Protein AF-X0ZW13-F1 (afdb_monomer)

Radius of gyration: 22.9 Å; Cα contacts (8 Å, |Δi|>4): 237; chains: 1; bounding box: 51×30×64 Å

Secondary structure (DSSP, 8-state):
-HHHHHHHHHHTTT----HHHHHHHHHHTTSEEEEPPTT-SS-EEEE--EEEEEEE--HHHHHSTTTTT--GGGHHHHHHHHHHHHHH----HHHHHHHIIIIIS-HHHHHHHHHHTT--EEHHHHGGGGGGT---HHHHHHHHHHTT-EEEEE-TT--EEEEES-EEEEEEE--THHHHHHHHHHHTT-S-HHHHHHHHHHHHHHHHHHHHHHHHH-

Sequence (218 aa):
KAELKIWLKDEYREGFFDVDAILMELIKKDIIKEASVKGMPSELIFLINDLFMIRRPPITLLKNPSERGLPERFVEEYKVAVRKFFQKYRPSDDDNLKILNDVVADPQVYEILKLLRISIVTKNVLEKLRKKGVDDIDDDLKKLWDSQMIHVFQDTKGNEYYALLTDFHSSLMYPKYIINIIIHQYAVKSKSNAVLIEYLNVLDDAYRPTKIVAEEED

pLDDT: mean 90.07, std 10.75, range [39.03, 98.0]

Organism: NCBI:txid412755

Solvent-accessible surface area (backbone atoms only — not comparable to full-atom values): 12554 Å² total; per-residue (Å²): 101,70,66,59,53,51,52,52,43,70,74,44,73,88,62,90,75,62,58,67,60,51,50,51,51,36,40,77,66,54,28,35,46,79,47,78,40,88,94,51,99,56,66,43,80,41,81,48,28,36,84,44,72,46,78,40,74,46,59,79,48,69,74,48,38,51,88,29,58,39,62,70,88,47,49,64,57,49,55,49,52,36,51,59,49,60,77,69,62,72,89,49,69,70,60,51,52,49,46,40,60,65,31,65,68,31,67,52,34,34,55,53,50,56,49,38,72,72,33,32,43,37,63,79,60,56,61,55,40,43,82,76,70,34,86,56,63,69,63,36,50,46,46,36,44,80,67,55,29,42,43,77,47,71,47,100,86,68,53,47,37,44,34,57,38,37,36,85,46,75,48,79,37,77,54,67,67,52,57,57,50,48,54,51,35,57,76,72,59,77,54,59,67,62,57,53,52,49,51,51,50,54,43,47,66,71,45,50,65,60,51,55,55,55,67,72,76,111

Foldseek 3Di:
DVVVVVVVCVVVVPDDDPVVVVVVVCVVVVQWDWDDFPPDPDIDIAGQWDKDKDKDALVQCLVPVVVQPDDPVCNVVLVVLLVVCVVPDDDDPVLRVLCCVLAVVDPLLVVVVVSQSRGWDWPVVLVCCVVVVNDDSPVSVVSCVVSQQWDWDADPVGIIIIHGSIDMDMDIHGPPVVVVVLVVCVVVVVDDPRVSVVNVVSNCVSCVVVVVVVVVVD

Nearest PDB structures (foldseek):
  3jth-assembly1_A  TM=6.028E-01  e=8.128E-02  Vibrio vulnificus CMCP6
  6o8o-assembly2_D  TM=6.706E-01  e=1.153E-01  Rhodobacter capsulatus
  8qkf-assembly1_B  TM=5.689E-01  e=7.233E-02  Mycolicibacterium smegmatis
  6o8o-assembly1_B  TM=6.267E-01  e=1.296E-01  Rhodobacter capsulatus
  8umh-assembly1_W  TM=5.015E-01  e=1.456E-01  Sac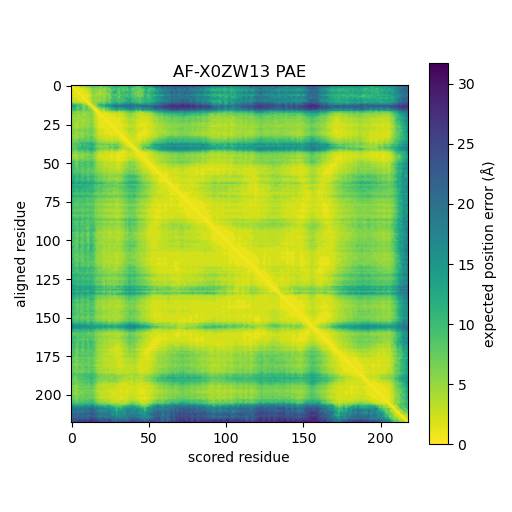charomyces cerevisiae

Structure (mmCIF, N/CA/C/O backbone):
data_AF-X0ZW13-F1
#
_entry.id   AF-X0ZW13-F1
#
loop_
_atom_site.group_PDB
_atom_site.id
_atom_site.type_symbol
_atom_site.label_atom_id
_atom_site.label_alt_id
_atom_site.label_comp_id
_atom_site.label_asym_id
_atom_site.label_entity_id
_atom_site.label_seq_id
_atom_site.pdbx_PDB_ins_code
_atom_site.Cartn_x
_atom_site.Cartn_y
_atom_site.Cartn_z
_atom_site.occupancy
_atom_site.B_iso_or_equiv
_atom_site.auth_seq_id
_atom_site.auth_comp_id
_atom_site.auth_asym_id
_atom_site.auth_atom_id
_atom_site.pdbx_PDB_model_num
ATOM 1 N N . LYS A 1 1 ? 21.475 -2.893 -16.420 1.00 68.31 1 LYS A N 1
ATOM 2 C CA . LYS A 1 1 ? 21.951 -3.389 -15.100 1.00 68.31 1 LYS A CA 1
ATOM 3 C C . LYS A 1 1 ? 23.090 -2.532 -14.519 1.00 68.31 1 LYS A C 1
ATOM 5 O O . LYS A 1 1 ? 22.893 -1.959 -13.458 1.00 68.31 1 LYS A O 1
ATOM 10 N N . ALA A 1 2 ? 24.236 -2.365 -15.200 1.00 69.44 2 ALA A N 1
ATOM 11 C CA . ALA A 1 2 ? 25.370 -1.579 -14.673 1.00 69.44 2 ALA A CA 1
ATOM 12 C C . ALA A 1 2 ? 25.041 -0.099 -14.370 1.00 69.44 2 ALA A C 1
ATOM 14 O O . ALA A 1 2 ? 25.359 0.376 -13.287 1.00 69.44 2 ALA A O 1
ATOM 15 N N . GLU A 1 3 ? 24.348 0.600 -15.275 1.00 75.75 3 GLU A N 1
ATOM 16 C CA . GLU A 1 3 ? 23.930 1.999 -15.063 1.00 75.75 3 GLU A CA 1
ATOM 17 C C . GLU A 1 3 ? 22.977 2.155 -13.868 1.00 75.75 3 GLU A C 1
ATOM 19 O O . GLU A 1 3 ? 23.183 3.028 -13.034 1.00 75.75 3 GLU A O 1
ATOM 24 N N . LEU A 1 4 ? 21.992 1.258 -13.727 1.00 73.12 4 LEU A N 1
ATOM 25 C CA . LEU A 1 4 ? 21.066 1.246 -12.587 1.00 73.12 4 LEU A CA 1
ATOM 26 C C . LEU A 1 4 ? 21.809 1.055 -11.257 1.00 73.12 4 LEU A C 1
ATOM 28 O O . LEU A 1 4 ? 21.494 1.707 -10.270 1.00 73.12 4 LEU A O 1
ATOM 32 N N . LYS A 1 5 ? 22.826 0.185 -11.238 1.00 71.06 5 LYS A N 1
ATOM 33 C CA . LYS A 1 5 ? 23.662 -0.050 -10.056 1.00 71.06 5 LYS A CA 1
ATOM 34 C C . LYS A 1 5 ? 24.489 1.177 -9.671 1.00 71.06 5 LYS A C 1
ATOM 36 O O . LYS A 1 5 ? 24.695 1.401 -8.485 1.00 71.06 5 LYS A O 1
ATOM 41 N N . ILE A 1 6 ? 24.978 1.935 -10.652 1.00 75.38 6 ILE A N 1
ATOM 42 C CA . ILE A 1 6 ? 25.696 3.195 -10.412 1.00 75.38 6 ILE A CA 1
ATOM 43 C C . ILE A 1 6 ? 24.722 4.231 -9.851 1.00 75.38 6 ILE A C 1
ATOM 45 O O . ILE A 1 6 ? 24.961 4.759 -8.773 1.00 75.38 6 ILE A O 1
ATOM 49 N N . TRP A 1 7 ? 23.576 4.415 -10.508 1.00 78.62 7 TRP A N 1
ATOM 50 C CA . TRP A 1 7 ? 22.554 5.366 -10.078 1.00 78.62 7 TRP A CA 1
ATOM 51 C C . TRP A 1 7 ? 22.044 5.090 -8.651 1.00 78.62 7 TRP A C 1
ATOM 53 O O . TRP A 1 7 ? 22.013 5.995 -7.825 1.00 78.62 7 TRP A O 1
ATOM 63 N N . LEU A 1 8 ? 21.738 3.828 -8.315 1.00 71.25 8 LEU A N 1
ATOM 64 C CA . LEU A 1 8 ? 21.302 3.443 -6.963 1.00 71.25 8 LEU A CA 1
ATOM 65 C C . LEU A 1 8 ? 22.381 3.683 -5.897 1.00 71.25 8 LEU A C 1
ATOM 67 O O . LEU A 1 8 ? 22.057 4.048 -4.771 1.00 71.25 8 LEU A O 1
ATOM 71 N N . LYS A 1 9 ? 23.660 3.482 -6.237 1.00 71.31 9 LYS A N 1
ATOM 72 C CA . LYS A 1 9 ? 24.774 3.783 -5.326 1.00 71.31 9 LYS A CA 1
ATOM 73 C C . LYS A 1 9 ? 24.945 5.281 -5.095 1.00 71.31 9 LYS A C 1
ATOM 75 O O . LYS A 1 9 ? 25.265 5.673 -3.978 1.00 71.31 9 LYS A O 1
ATOM 80 N N . ASP A 1 10 ? 24.748 6.093 -6.129 1.00 77.06 10 ASP A N 1
ATOM 81 C CA . ASP A 1 10 ? 24.869 7.549 -6.032 1.00 77.06 10 ASP A CA 1
ATOM 82 C C . ASP A 1 10 ? 23.743 8.156 -5.180 1.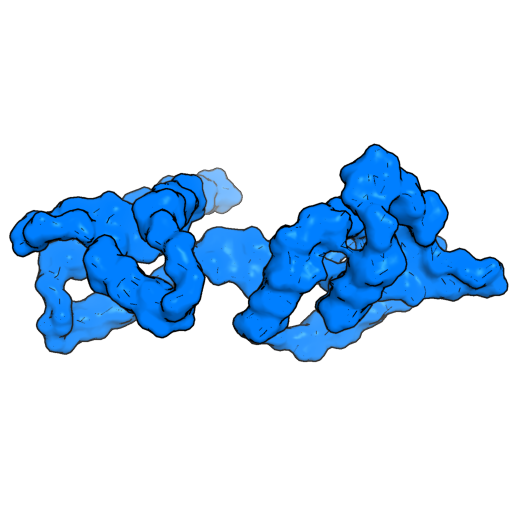00 77.06 10 ASP A C 1
ATOM 84 O O . ASP A 1 10 ? 23.993 9.086 -4.403 1.00 77.06 10 ASP A O 1
ATOM 88 N N . GLU A 1 11 ? 22.534 7.598 -5.294 1.00 75.88 11 GLU A N 1
ATOM 89 C CA . GLU A 1 11 ? 21.350 8.022 -4.542 1.00 75.88 11 GLU A CA 1
ATOM 90 C C . GLU A 1 11 ? 21.426 7.591 -3.069 1.00 75.88 11 GLU A C 1
ATOM 92 O O . GLU A 1 11 ? 21.245 8.398 -2.159 1.00 75.88 11 GLU A O 1
ATOM 97 N N . TYR A 1 12 ? 21.782 6.331 -2.808 1.00 68.94 12 TYR A N 1
ATOM 98 C CA . TYR A 1 12 ? 21.756 5.741 -1.467 1.00 68.94 12 TYR A CA 1
ATOM 99 C C . TYR A 1 12 ? 23.154 5.482 -0.896 1.00 68.94 12 TYR A C 1
ATOM 101 O O . TYR A 1 12 ? 23.404 4.419 -0.333 1.00 68.94 12 TYR A O 1
ATOM 109 N N . ARG A 1 13 ? 24.046 6.469 -1.043 1.00 63.59 13 ARG A N 1
ATOM 110 C CA . ARG A 1 13 ? 25.505 6.524 -0.767 1.00 63.59 13 ARG A CA 1
ATOM 111 C C . ARG A 1 13 ? 26.118 5.617 0.320 1.00 63.59 13 ARG A C 1
ATOM 113 O O . ARG A 1 13 ? 27.316 5.355 0.250 1.00 63.59 13 ARG A O 1
ATOM 120 N N . GLU A 1 14 ? 25.356 5.141 1.302 1.00 58.53 14 GLU A N 1
ATOM 121 C CA . GLU A 1 14 ? 25.820 4.327 2.437 1.00 58.53 14 GLU A CA 1
ATOM 122 C C . GLU A 1 14 ? 25.261 2.885 2.485 1.00 58.53 14 GLU A C 1
ATOM 124 O O . GLU A 1 14 ? 25.639 2.108 3.360 1.00 58.53 14 GLU A O 1
ATOM 129 N N . GLY A 1 15 ? 24.393 2.482 1.549 1.00 60.88 15 GLY A N 1
ATOM 130 C CA . GLY A 1 15 ? 23.786 1.146 1.529 1.00 60.88 15 GLY A CA 1
ATOM 131 C C . GLY A 1 15 ? 24.485 0.150 0.596 1.00 60.88 15 GLY A C 1
ATOM 132 O O . GLY A 1 15 ? 24.829 0.460 -0.547 1.00 60.88 15 GLY A O 1
ATOM 133 N N . PHE A 1 16 ? 24.657 -1.094 1.053 1.00 64.44 16 PHE A N 1
ATOM 134 C CA . PHE A 1 16 ? 24.921 -2.215 0.151 1.00 64.44 16 PHE A CA 1
ATOM 135 C C . PHE A 1 16 ? 23.596 -2.670 -0.470 1.00 64.44 16 PHE A C 1
ATOM 137 O O . PHE A 1 16 ? 22.719 -3.158 0.239 1.00 64.44 16 PHE A O 1
ATOM 144 N N . PHE A 1 17 ? 23.458 -2.529 -1.790 1.00 70.31 17 PHE A N 1
ATOM 145 C CA . PHE A 1 17 ? 22.275 -2.973 -2.529 1.00 70.31 17 PHE A CA 1
ATOM 146 C C . PHE A 1 17 ? 22.618 -4.156 -3.424 1.00 70.31 17 PHE A C 1
ATOM 148 O O . PHE A 1 17 ? 23.442 -4.049 -4.341 1.00 70.31 17 PHE A O 1
ATOM 155 N N . ASP A 1 18 ? 21.938 -5.271 -3.180 1.00 82.12 18 ASP A N 1
ATOM 156 C CA . ASP A 1 18 ? 21.889 -6.374 -4.124 1.00 82.12 18 ASP A CA 1
ATOM 157 C C . ASP A 1 18 ? 20.864 -6.043 -5.220 1.00 82.12 18 ASP A C 1
ATOM 159 O O . ASP A 1 18 ? 19.664 -6.289 -5.097 1.00 82.12 18 ASP A O 1
ATOM 163 N N . VAL A 1 19 ? 21.351 -5.402 -6.285 1.00 81.50 19 VAL A N 1
ATOM 164 C CA . VAL A 1 19 ? 20.527 -4.995 -7.432 1.00 81.50 19 VAL A CA 1
ATOM 165 C C . VAL A 1 19 ? 19.889 -6.205 -8.106 1.00 81.50 19 VAL A C 1
ATOM 167 O O . VAL A 1 19 ? 18.758 -6.104 -8.568 1.00 81.50 19 VAL A O 1
ATOM 170 N N . ASP A 1 20 ? 20.576 -7.345 -8.139 1.00 84.75 20 ASP A N 1
ATOM 171 C CA . ASP A 1 20 ? 20.059 -8.548 -8.782 1.00 84.75 20 ASP A CA 1
ATOM 172 C C . ASP A 1 20 ? 18.910 -9.147 -7.960 1.00 84.75 20 ASP A C 1
ATOM 174 O O . ASP A 1 20 ? 17.881 -9.515 -8.527 1.00 84.75 20 ASP A O 1
ATOM 178 N N . ALA A 1 21 ? 19.016 -9.143 -6.626 1.00 88.81 21 ALA A N 1
ATOM 179 C CA . ALA A 1 21 ? 17.909 -9.525 -5.750 1.00 88.81 21 ALA A CA 1
ATOM 180 C C . ALA A 1 21 ? 16.693 -8.593 -5.907 1.00 88.81 21 ALA A C 1
ATOM 182 O O . ALA A 1 21 ? 15.564 -9.071 -6.012 1.00 88.81 21 ALA A O 1
ATOM 183 N N . ILE A 1 22 ? 16.909 -7.273 -5.983 1.00 87.19 22 ILE A N 1
ATOM 184 C CA . ILE A 1 22 ? 15.823 -6.298 -6.184 1.00 87.19 22 ILE A CA 1
ATOM 185 C C . ILE A 1 22 ? 15.143 -6.517 -7.537 1.00 87.19 22 ILE A C 1
ATOM 187 O O . ILE A 1 22 ? 13.919 -6.610 -7.597 1.00 87.19 22 ILE A O 1
ATOM 191 N N . LEU A 1 23 ? 15.916 -6.626 -8.622 1.00 89.50 23 LEU A N 1
ATOM 192 C CA . LEU A 1 23 ? 15.369 -6.873 -9.957 1.00 89.50 23 LEU A CA 1
ATOM 193 C C . LEU A 1 23 ? 14.599 -8.193 -9.999 1.00 89.50 23 LEU A C 1
ATOM 195 O O . LEU A 1 23 ? 13.501 -8.233 -10.547 1.00 89.50 23 LEU A O 1
ATOM 199 N N . MET A 1 24 ? 15.118 -9.246 -9.364 1.00 92.31 24 MET A N 1
ATOM 200 C CA . MET A 1 24 ? 14.424 -10.526 -9.265 1.00 92.31 24 MET A CA 1
ATOM 201 C C . MET A 1 24 ? 13.075 -10.392 -8.546 1.00 92.31 24 MET A C 1
ATOM 203 O O . MET A 1 24 ? 12.091 -10.974 -9.000 1.00 92.31 24 MET A O 1
ATOM 207 N N . GLU A 1 25 ? 12.993 -9.621 -7.461 1.00 92.12 25 GLU A N 1
ATOM 208 C CA . GLU A 1 25 ? 11.715 -9.356 -6.794 1.00 92.12 25 GLU A CA 1
ATOM 209 C C . GLU A 1 25 ? 10.766 -8.531 -7.673 1.00 92.12 25 GLU A C 1
ATOM 211 O O . GLU A 1 25 ? 9.592 -8.875 -7.777 1.00 92.12 25 GLU A O 1
ATOM 216 N N . LEU A 1 26 ? 11.252 -7.508 -8.383 1.00 93.50 26 LEU A N 1
ATOM 217 C CA . LEU A 1 26 ? 10.419 -6.722 -9.303 1.00 93.50 26 LEU A CA 1
ATOM 218 C C . LEU A 1 26 ? 9.886 -7.561 -10.476 1.00 93.50 26 LEU A C 1
ATOM 220 O O . LEU A 1 26 ? 8.744 -7.361 -10.889 1.00 93.50 26 LEU A O 1
ATOM 224 N N . ILE A 1 27 ? 10.672 -8.518 -10.981 1.00 94.06 27 ILE A N 1
ATOM 225 C CA . ILE A 1 27 ? 10.235 -9.485 -12.000 1.00 94.06 27 ILE A CA 1
ATOM 226 C C . ILE A 1 27 ? 9.166 -10.416 -11.423 1.00 94.06 27 ILE A C 1
ATOM 228 O O . ILE A 1 27 ? 8.116 -10.585 -12.028 1.00 94.06 27 ILE A O 1
ATOM 232 N N . LYS A 1 28 ? 9.385 -10.987 -10.229 1.00 94.00 28 LYS A N 1
ATOM 233 C CA . LYS A 1 28 ? 8.396 -11.854 -9.552 1.00 94.00 28 LYS A CA 1
ATOM 234 C C . LYS A 1 28 ? 7.080 -11.139 -9.240 1.00 94.00 28 LYS A C 1
ATOM 236 O O . LYS A 1 28 ? 6.063 -11.797 -9.045 1.00 94.00 28 LYS A O 1
ATOM 241 N N . LYS A 1 29 ? 7.119 -9.813 -9.097 1.00 92.62 29 LYS A N 1
ATOM 242 C CA . LYS A 1 29 ? 5.948 -8.956 -8.885 1.00 92.62 29 LYS A CA 1
ATOM 243 C C . LYS A 1 29 ? 5.363 -8.421 -10.192 1.00 92.62 29 LYS A C 1
ATOM 245 O O . LYS A 1 29 ? 4.507 -7.550 -10.122 1.00 92.62 29 LYS A O 1
ATOM 250 N N . ASP A 1 30 ? 5.828 -8.897 -11.346 1.00 93.38 30 ASP A N 1
ATOM 251 C CA . ASP A 1 30 ? 5.388 -8.474 -12.676 1.00 93.38 30 ASP A CA 1
ATOM 252 C C . ASP A 1 30 ? 5.505 -6.958 -12.917 1.00 93.38 30 ASP A C 1
ATOM 254 O O . ASP A 1 30 ? 4.778 -6.399 -13.727 1.00 93.38 30 ASP A O 1
ATOM 258 N N . ILE A 1 31 ? 6.416 -6.256 -12.236 1.00 94.69 31 ILE A N 1
ATOM 259 C CA . ILE A 1 31 ? 6.633 -4.810 -12.431 1.00 94.69 31 ILE A CA 1
ATOM 260 C C . ILE A 1 31 ? 7.524 -4.580 -13.652 1.00 94.69 31 ILE A C 1
ATOM 262 O O . ILE A 1 31 ? 7.262 -3.704 -14.478 1.00 94.69 31 ILE A O 1
ATOM 266 N N . ILE A 1 32 ? 8.563 -5.401 -13.799 1.00 95.50 32 ILE A N 1
ATOM 267 C CA . ILE A 1 32 ? 9.523 -5.315 -14.901 1.00 95.50 32 ILE A CA 1
ATOM 268 C C . ILE A 1 32 ? 9.674 -6.656 -15.620 1.00 95.50 32 ILE A C 1
ATOM 270 O O . ILE A 1 32 ? 9.436 -7.715 -15.044 1.00 95.50 32 ILE A O 1
ATOM 274 N N . LYS A 1 33 ? 10.143 -6.607 -16.868 1.00 94.62 33 LYS A N 1
ATOM 275 C CA . LYS A 1 33 ? 10.555 -7.777 -17.649 1.00 94.62 33 LYS A CA 1
ATOM 276 C C . LYS A 1 33 ? 11.951 -7.558 -18.214 1.00 94.62 33 LYS A C 1
ATOM 278 O O . LYS A 1 33 ? 12.278 -6.465 -18.678 1.00 94.62 33 LYS A O 1
ATOM 283 N N . GLU A 1 34 ? 12.763 -8.604 -18.190 1.00 93.44 34 GLU A N 1
ATOM 284 C CA . GLU A 1 34 ? 14.056 -8.625 -18.869 1.00 93.44 34 GLU A CA 1
ATOM 285 C C . GLU A 1 34 ? 13.896 -9.258 -20.251 1.00 93.44 34 GLU A C 1
ATOM 287 O O . GLU A 1 34 ? 13.276 -10.314 -20.385 1.00 93.44 34 GLU A O 1
ATOM 292 N N . ALA A 1 35 ? 14.431 -8.609 -21.286 1.00 92.38 35 ALA A N 1
ATOM 293 C CA . ALA A 1 35 ? 14.446 -9.169 -22.632 1.00 92.38 35 ALA A CA 1
ATOM 294 C C . ALA A 1 35 ? 15.736 -8.814 -23.385 1.00 92.38 35 ALA A C 1
ATOM 296 O O . ALA A 1 35 ? 16.320 -7.736 -23.229 1.00 92.38 35 ALA A O 1
ATOM 297 N N . SER A 1 36 ? 16.184 -9.755 -24.217 1.00 91.25 36 SER A N 1
ATOM 298 C CA . SER A 1 36 ? 17.329 -9.576 -25.107 1.00 91.25 36 SER A CA 1
ATOM 299 C C . SER A 1 36 ? 16.879 -8.930 -26.413 1.00 91.25 36 SER A C 1
ATOM 301 O O . SER A 1 36 ? 16.044 -9.479 -27.124 1.00 91.25 36 SER A O 1
ATOM 303 N N . VAL A 1 37 ? 17.481 -7.795 -26.772 1.00 91.50 37 VAL A N 1
ATOM 304 C CA . VAL A 1 37 ? 17.212 -7.125 -28.052 1.00 91.50 37 VAL A CA 1
ATOM 305 C C . VAL A 1 37 ? 18.330 -7.424 -29.038 1.00 91.50 37 VAL A C 1
ATOM 307 O O . VAL A 1 37 ? 19.510 -7.234 -28.740 1.00 91.50 37 VAL A O 1
ATOM 310 N N . LYS A 1 38 ? 17.971 -7.839 -30.256 1.00 85.56 38 LYS A N 1
ATOM 311 C CA . LYS A 1 38 ? 18.947 -8.081 -31.323 1.00 85.56 38 LYS A CA 1
ATOM 312 C C . LYS A 1 38 ? 19.797 -6.830 -31.578 1.00 85.56 38 LYS A C 1
ATOM 314 O O . LYS A 1 38 ? 19.272 -5.761 -31.874 1.00 85.56 38 LYS A O 1
ATOM 319 N N . GLY A 1 39 ? 21.118 -6.996 -31.521 1.00 83.31 39 GLY A N 1
ATOM 320 C CA . GLY A 1 39 ? 22.080 -5.909 -31.719 1.00 83.31 39 GLY A CA 1
ATOM 321 C C . GLY A 1 39 ? 22.419 -5.125 -30.449 1.00 83.31 39 GLY A C 1
ATOM 322 O O . GLY A 1 39 ? 23.247 -4.222 -30.522 1.00 83.31 39 GLY A O 1
ATOM 323 N N . MET A 1 40 ? 21.836 -5.481 -29.299 1.00 86.12 40 MET A N 1
ATOM 324 C CA . MET A 1 40 ? 22.267 -4.977 -27.999 1.00 86.12 40 MET A CA 1
ATOM 325 C C . MET A 1 40 ? 23.211 -5.981 -27.326 1.00 86.12 40 MET A C 1
ATOM 327 O O . MET A 1 40 ? 22.962 -7.184 -27.387 1.00 86.12 40 MET A O 1
A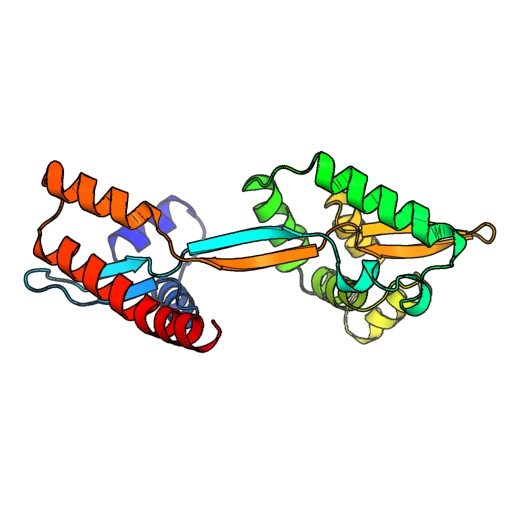TOM 331 N N . PRO A 1 41 ? 24.298 -5.511 -26.689 1.00 80.56 41 PRO A N 1
ATOM 332 C CA . PRO A 1 41 ? 25.281 -6.388 -26.052 1.00 80.56 41 PRO A CA 1
ATOM 333 C C . PRO A 1 41 ? 24.792 -6.990 -24.726 1.00 80.56 41 PRO A C 1
ATOM 335 O O . PRO A 1 41 ? 25.372 -7.962 -24.254 1.00 80.56 41 PRO A O 1
ATOM 338 N N . SER A 1 42 ? 23.744 -6.417 -24.132 1.00 84.94 42 SER A N 1
ATOM 339 C CA . SER A 1 42 ? 23.234 -6.784 -22.812 1.00 84.94 42 SER A CA 1
ATOM 340 C C . SER A 1 42 ? 21.712 -6.860 -22.822 1.00 84.94 42 SER A C 1
ATOM 342 O O . SER A 1 42 ? 21.055 -6.161 -23.597 1.00 84.94 42 SER A O 1
ATOM 344 N N . GLU A 1 43 ? 21.160 -7.656 -21.908 1.00 86.38 43 GLU A N 1
ATOM 345 C CA . GLU A 1 43 ? 19.728 -7.668 -21.608 1.00 86.38 43 GLU A CA 1
ATOM 346 C C . GLU A 1 43 ? 19.245 -6.284 -21.168 1.00 86.38 43 GLU A C 1
ATOM 348 O O . GLU A 1 43 ? 19.917 -5.568 -20.409 1.00 86.38 43 GLU A O 1
ATOM 353 N N . LEU A 1 44 ? 18.059 -5.921 -21.647 1.00 90.44 44 LEU A N 1
ATOM 354 C CA . LEU A 1 44 ? 17.380 -4.689 -21.286 1.00 90.44 44 LEU A CA 1
ATOM 355 C C . LEU A 1 44 ? 16.246 -4.984 -20.309 1.00 90.44 44 LEU A C 1
ATOM 357 O O . LEU A 1 44 ? 15.651 -6.059 -20.328 1.00 90.44 44 LEU A O 1
ATOM 361 N N . ILE A 1 45 ? 15.963 -4.000 -19.461 1.00 92.12 45 ILE A N 1
ATOM 362 C CA . ILE A 1 45 ? 14.881 -4.035 -18.483 1.00 92.12 45 ILE A CA 1
ATOM 363 C C . ILE A 1 45 ? 13.769 -3.128 -19.001 1.00 92.12 45 ILE A C 1
ATOM 365 O O . ILE A 1 45 ? 14.021 -1.970 -19.342 1.00 92.12 45 ILE A O 1
ATOM 369 N N . PHE 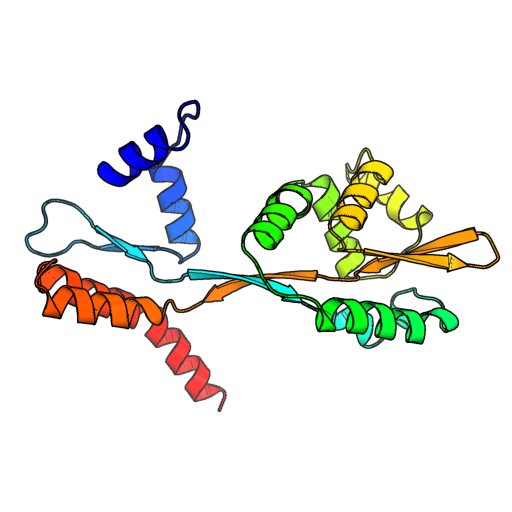A 1 46 ? 12.552 -3.653 -19.036 1.00 93.88 46 PHE A N 1
ATOM 370 C CA . PHE A 1 46 ? 11.356 -2.964 -19.500 1.00 93.88 46 PHE A CA 1
ATOM 371 C C . PHE A 1 46 ? 10.346 -2.871 -18.358 1.00 93.88 46 PHE A C 1
ATOM 373 O O . PHE A 1 46 ? 10.104 -3.865 -17.677 1.00 93.88 46 PHE A O 1
ATOM 380 N N . LEU A 1 47 ? 9.754 -1.693 -18.151 1.00 95.00 47 LEU A N 1
ATOM 381 C CA . LEU A 1 47 ? 8.653 -1.516 -17.203 1.00 95.00 47 LEU A CA 1
ATOM 382 C C . LEU A 1 47 ? 7.378 -2.061 -17.846 1.00 95.00 47 LEU A C 1
ATOM 384 O O . LEU A 1 47 ? 6.950 -1.550 -18.878 1.00 95.00 47 LEU A O 1
ATOM 388 N N . ILE A 1 48 ? 6.784 -3.092 -17.253 1.00 95.12 48 ILE A N 1
ATOM 389 C CA . ILE A 1 48 ? 5.554 -3.705 -17.770 1.00 95.12 48 ILE A CA 1
ATOM 390 C C . ILE A 1 48 ? 4.336 -3.318 -16.945 1.00 95.12 48 ILE A C 1
ATOM 392 O O . ILE A 1 48 ? 3.300 -3.048 -17.533 1.00 95.12 48 ILE A O 1
ATOM 396 N N . ASN A 1 49 ? 4.463 -3.187 -15.627 1.00 94.69 49 ASN A N 1
ATOM 397 C CA . ASN A 1 49 ? 3.425 -2.636 -14.765 1.00 94.69 49 ASN A CA 1
ATOM 398 C C . ASN A 1 49 ? 3.995 -1.472 -13.957 1.00 94.69 49 ASN A C 1
ATOM 400 O O . ASN A 1 49 ? 5.141 -1.510 -13.522 1.00 94.69 49 ASN A O 1
ATOM 404 N N . ASP A 1 50 ? 3.166 -0.465 -13.720 1.00 92.56 50 ASP A N 1
ATOM 405 C CA . ASP A 1 50 ? 3.438 0.597 -12.760 1.00 92.56 50 ASP A CA 1
ATOM 406 C C . ASP A 1 50 ? 2.751 0.309 -11.423 1.00 92.56 50 ASP A C 1
ATOM 408 O O . ASP A 1 50 ? 1.786 -0.459 -11.356 1.00 92.56 50 ASP A O 1
ATOM 412 N N . LEU A 1 51 ? 3.223 0.951 -10.359 1.00 90.88 51 LEU A N 1
ATOM 413 C CA . LEU A 1 51 ? 2.635 0.838 -9.034 1.00 90.88 51 LEU A CA 1
ATOM 414 C C . LEU A 1 51 ? 1.640 1.978 -8.806 1.00 90.88 51 LEU A C 1
ATOM 416 O O . LEU A 1 51 ? 2.012 3.142 -8.686 1.00 90.88 51 LEU A O 1
ATOM 420 N N . PHE A 1 52 ? 0.362 1.637 -8.681 1.00 91.56 52 PHE A N 1
ATOM 421 C CA . PHE A 1 52 ? -0.677 2.579 -8.291 1.00 91.56 52 PHE A CA 1
ATOM 422 C C . PHE A 1 52 ? -0.959 2.468 -6.794 1.00 91.56 52 PHE A C 1
ATOM 424 O O . PHE A 1 52 ? -1.273 1.385 -6.294 1.00 91.56 52 PHE A O 1
ATOM 431 N N . MET A 1 53 ? -0.877 3.594 -6.085 1.00 94.06 53 MET A N 1
ATOM 432 C CA . MET A 1 53 ? -1.125 3.684 -4.647 1.00 94.06 53 MET A CA 1
ATOM 433 C C . MET A 1 53 ? -2.077 4.822 -4.327 1.00 94.06 53 MET A C 1
ATOM 435 O O . MET A 1 53 ? -1.921 5.942 -4.817 1.00 94.06 53 MET A O 1
ATOM 439 N N . ILE A 1 54 ? -3.070 4.528 -3.493 1.00 95.62 54 ILE A N 1
ATOM 440 C CA . ILE A 1 54 ? -4.071 5.505 -3.088 1.00 95.62 54 ILE A CA 1
ATOM 441 C C . ILE A 1 54 ? -4.696 5.129 -1.744 1.00 95.62 54 ILE A C 1
ATOM 443 O O . ILE A 1 54 ? -4.848 3.949 -1.409 1.00 95.62 54 ILE A O 1
ATOM 447 N N . ARG A 1 55 ? -5.155 6.129 -0.989 1.00 96.62 55 ARG A N 1
ATOM 448 C CA . ARG A 1 55 ? -6.113 5.890 0.092 1.00 96.62 55 ARG A CA 1
ATOM 449 C C . ARG A 1 55 ? -7.508 5.650 -0.474 1.00 96.62 55 ARG A C 1
ATOM 451 O O . ARG A 1 55 ? -7.969 6.366 -1.360 1.00 96.62 55 ARG A O 1
ATOM 458 N N . ARG A 1 56 ? -8.236 4.699 0.099 1.00 95.69 56 ARG A N 1
ATOM 459 C CA . ARG A 1 56 ? -9.636 4.419 -0.236 1.00 95.69 56 ARG A CA 1
ATOM 460 C C . ARG A 1 56 ? -10.515 4.383 1.014 1.00 95.69 56 ARG A C 1
ATOM 462 O O . ARG A 1 56 ? -10.018 4.093 2.105 1.00 95.69 56 ARG A O 1
ATOM 469 N N . PRO A 1 57 ? -11.824 4.643 0.887 1.00 96.94 57 PRO A N 1
ATOM 470 C CA . PRO A 1 57 ? -12.753 4.439 1.988 1.00 96.94 57 PRO A CA 1
ATOM 471 C C . PRO A 1 57 ? -12.778 2.963 2.425 1.00 96.94 57 PRO A C 1
ATOM 473 O O . PRO A 1 57 ? -12.713 2.076 1.568 1.00 96.94 57 PRO A O 1
ATOM 476 N N . PRO A 1 58 ? -12.937 2.662 3.724 1.00 96.25 58 PRO A N 1
ATOM 477 C CA . PRO A 1 58 ? -13.077 1.291 4.213 1.00 96.25 58 PRO A CA 1
ATOM 478 C C . PRO A 1 58 ? -14.496 0.761 3.944 1.00 96.25 58 PRO A C 1
ATOM 480 O O . PRO A 1 58 ? -15.328 0.642 4.844 1.00 96.25 58 PRO A O 1
ATOM 483 N N . ILE A 1 59 ? -14.791 0.449 2.676 1.00 92.88 59 ILE A N 1
ATOM 484 C CA . ILE A 1 59 ? -16.139 0.099 2.184 1.00 92.88 59 ILE A CA 1
ATOM 485 C C . ILE A 1 59 ? -16.770 -1.041 2.998 1.00 92.88 59 ILE A C 1
ATOM 487 O O . ILE A 1 59 ? -17.950 -0.974 3.336 1.00 92.88 59 ILE A O 1
ATOM 491 N N . THR A 1 60 ? -15.994 -2.072 3.344 1.00 91.12 60 THR A N 1
ATOM 492 C CA . THR A 1 60 ? -16.481 -3.227 4.117 1.00 91.12 60 THR A CA 1
ATOM 493 C C . THR A 1 60 ? -16.996 -2.828 5.498 1.00 91.12 60 THR A C 1
ATOM 495 O O . THR A 1 60 ? -18.020 -3.350 5.934 1.00 91.12 60 THR A O 1
ATOM 498 N N . LEU A 1 61 ? -16.325 -1.884 6.166 1.00 94.38 61 LEU A N 1
ATOM 499 C CA . LEU A 1 61 ? -16.766 -1.369 7.462 1.00 94.38 61 LEU A CA 1
ATOM 500 C C . LEU A 1 61 ? -17.965 -0.436 7.315 1.00 94.38 61 LEU A C 1
ATOM 502 O O . LEU A 1 61 ? -18.893 -0.512 8.109 1.00 94.38 61 LEU A O 1
ATOM 506 N N . LEU A 1 62 ? -17.966 0.412 6.283 1.00 94.31 62 LEU A N 1
ATOM 507 C CA . LEU A 1 62 ? -19.028 1.390 6.041 1.00 94.31 62 LEU A CA 1
ATOM 508 C C . LEU A 1 62 ? -20.380 0.769 5.684 1.00 94.31 62 LEU A C 1
ATOM 510 O O . LEU A 1 62 ? -21.403 1.405 5.931 1.00 94.31 62 LEU A O 1
ATOM 514 N N . LYS A 1 63 ? -20.393 -0.434 5.094 1.00 93.62 63 LYS A N 1
ATOM 515 C CA . LYS A 1 63 ? -21.635 -1.144 4.756 1.00 93.62 63 LYS A CA 1
ATOM 516 C C . LYS A 1 63 ? -22.459 -1.441 6.010 1.00 93.62 63 LYS A C 1
ATOM 518 O O . LYS A 1 63 ? -23.600 -1.003 6.081 1.00 93.62 63 LYS A O 1
ATOM 523 N N . ASN A 1 64 ? -21.854 -2.096 7.006 1.00 92.44 64 ASN A N 1
ATOM 524 C CA . ASN A 1 64 ? -22.529 -2.504 8.244 1.00 92.44 64 ASN A CA 1
ATOM 525 C C . ASN A 1 64 ? -21.683 -2.162 9.496 1.00 92.44 64 ASN A C 1
ATOM 527 O O . ASN A 1 64 ? -21.171 -3.077 10.143 1.00 92.44 64 ASN A O 1
ATOM 531 N N . PRO A 1 65 ? -21.500 -0.880 9.876 1.00 93.94 65 PRO A N 1
ATOM 532 C CA . PRO A 1 65 ? -20.580 -0.517 10.962 1.00 93.94 65 PRO A CA 1
ATOM 533 C C . PRO A 1 65 ? -20.968 -1.115 12.323 1.00 93.94 65 PRO A C 1
ATOM 535 O O . PRO A 1 65 ? -20.093 -1.508 13.097 1.00 93.94 65 PRO A O 1
ATOM 538 N N . SER A 1 66 ? -22.270 -1.240 12.596 1.00 94.69 66 SER A N 1
ATOM 539 C CA . SER A 1 66 ? -22.780 -1.759 13.869 1.00 94.69 66 SER A CA 1
ATOM 540 C C . SER A 1 66 ? -22.483 -3.242 14.066 1.00 94.69 66 SER A C 1
ATOM 542 O O . SER A 1 66 ? -21.983 -3.645 15.114 1.00 94.69 66 SER A O 1
ATOM 544 N N . GLU A 1 67 ? -22.674 -4.050 13.019 1.00 94.38 67 GLU A N 1
ATOM 545 C CA . GLU A 1 67 ? -22.287 -5.472 13.007 1.00 94.38 67 GLU A CA 1
ATOM 546 C C . GLU A 1 67 ? -20.774 -5.660 13.167 1.00 94.38 67 GLU A C 1
ATOM 548 O O . GLU A 1 67 ? -20.303 -6.719 13.580 1.00 94.38 67 GLU A O 1
ATOM 553 N N . ARG A 1 68 ? -19.999 -4.621 12.843 1.00 95.06 68 ARG A N 1
ATOM 554 C CA . ARG A 1 68 ? -18.540 -4.605 12.934 1.00 95.06 68 ARG A CA 1
ATOM 555 C C . ARG A 1 68 ? -18.023 -4.072 14.266 1.00 95.06 68 ARG A C 1
ATOM 557 O O . ARG A 1 68 ? -16.809 -4.022 14.418 1.00 95.06 68 ARG A O 1
ATOM 564 N N . GLY A 1 69 ? -18.899 -3.731 15.214 1.00 94.44 69 GLY A N 1
ATOM 565 C CA . GLY A 1 69 ? -18.532 -3.365 16.586 1.00 94.44 69 GLY A CA 1
ATOM 566 C C . GLY A 1 69 ? -18.684 -1.884 16.936 1.00 94.44 69 GLY A C 1
ATOM 567 O O . GLY A 1 69 ? -18.366 -1.504 18.063 1.00 94.44 69 GLY A O 1
ATOM 568 N N . LEU A 1 70 ? -19.182 -1.044 16.021 1.00 96.50 70 LEU A N 1
ATOM 569 C CA . LEU A 1 70 ? -19.445 0.364 16.321 1.00 96.50 70 LEU A CA 1
ATOM 570 C C . LEU A 1 70 ? -20.827 0.546 16.976 1.00 96.50 70 LEU A C 1
ATOM 572 O O . LEU A 1 70 ? -21.823 0.080 16.434 1.00 96.50 70 LEU A O 1
ATOM 576 N N . PRO A 1 71 ? -20.948 1.262 18.103 1.00 96.31 71 PRO A N 1
ATOM 577 C CA . PRO A 1 71 ? -22.253 1.614 18.654 1.00 96.31 71 PRO A CA 1
ATOM 578 C C . PRO A 1 71 ? -23.116 2.407 17.661 1.00 96.31 71 PRO A C 1
ATOM 580 O O . PRO A 1 71 ? -22.642 3.374 17.067 1.00 96.31 71 PRO A O 1
ATOM 583 N N . GLU A 1 72 ? -24.405 2.062 17.560 1.00 95.50 72 GLU A N 1
ATOM 584 C CA . GLU A 1 72 ? -25.348 2.599 16.556 1.00 95.50 72 GLU A CA 1
ATOM 585 C C . GLU A 1 72 ? -25.345 4.133 16.458 1.00 95.50 72 GLU A C 1
ATOM 587 O O . GLU A 1 72 ? -25.358 4.717 15.379 1.00 95.50 72 GLU A O 1
ATOM 592 N N . ARG A 1 73 ? -25.246 4.814 17.600 1.00 95.38 73 ARG A N 1
ATOM 593 C CA . ARG A 1 73 ? -25.232 6.282 17.660 1.00 95.38 73 ARG A CA 1
ATOM 594 C C . ARG A 1 73 ? -24.039 6.944 16.952 1.00 95.38 73 ARG A C 1
ATOM 596 O O . ARG A 1 73 ? -24.124 8.125 16.643 1.00 95.38 73 ARG A O 1
ATOM 603 N N . PHE A 1 74 ? -22.942 6.218 16.726 1.00 97.12 74 PHE A N 1
ATOM 604 C CA . PHE A 1 74 ? -21.745 6.725 16.044 1.00 97.12 74 PHE A CA 1
ATOM 605 C C . PHE A 1 74 ? -21.741 6.412 14.544 1.00 97.12 74 PHE A C 1
ATOM 607 O O . PHE A 1 74 ? -20.867 6.884 13.824 1.00 97.12 74 PHE A O 1
ATOM 614 N N . VAL A 1 75 ? -22.708 5.640 14.038 1.00 96.94 75 VAL A N 1
ATOM 615 C CA . VAL A 1 75 ? -22.743 5.197 12.634 1.00 96.94 75 VAL A CA 1
ATOM 616 C C . VAL A 1 75 ? -22.791 6.377 11.665 1.00 96.94 75 VAL A C 1
ATOM 618 O O . VAL A 1 75 ? -22.026 6.420 10.699 1.00 96.94 75 VAL A O 1
ATOM 621 N N . GLU A 1 76 ? -23.660 7.355 11.919 1.00 97.06 76 GLU A N 1
ATOM 622 C CA . GLU A 1 76 ? -23.765 8.537 11.057 1.00 97.06 76 GLU A CA 1
ATOM 623 C C . GLU A 1 76 ? -22.545 9.451 11.185 1.00 97.06 76 GLU A C 1
ATOM 625 O O . GLU A 1 76 ? -22.032 9.937 10.175 1.00 97.06 76 GLU A O 1
ATOM 630 N N . GLU A 1 77 ? -22.013 9.613 12.398 1.00 97.25 77 GLU A N 1
ATOM 631 C CA . GLU A 1 77 ? -20.768 10.350 12.627 1.00 97.25 77 GLU A CA 1
ATOM 632 C C . GLU A 1 77 ? -19.607 9.726 11.844 1.00 97.25 77 GLU A C 1
ATOM 634 O O . GLU A 1 77 ? -18.859 10.434 11.169 1.00 97.25 77 GLU A O 1
ATOM 639 N N . TYR A 1 78 ? -19.517 8.395 11.833 1.00 97.94 78 TYR A N 1
ATOM 640 C CA . TYR A 1 78 ? -18.496 7.666 11.095 1.00 97.94 78 TYR A CA 1
ATOM 641 C C . TYR A 1 78 ? -18.586 7.885 9.585 1.00 97.94 78 TYR A C 1
ATOM 643 O O . TYR A 1 78 ? -17.590 8.231 8.941 1.00 97.94 78 TYR A O 1
ATOM 651 N N . LYS A 1 79 ? -19.788 7.776 9.009 1.00 97.06 79 LYS A N 1
ATOM 652 C CA . LYS A 1 79 ? -20.012 8.057 7.582 1.00 97.06 79 LYS A CA 1
ATOM 653 C C . LYS A 1 79 ? -19.639 9.499 7.227 1.00 97.06 79 LYS A C 1
ATOM 655 O O . LYS A 1 79 ? -19.040 9.739 6.176 1.00 97.06 79 LYS A O 1
ATOM 660 N N . VAL A 1 80 ? -19.979 10.461 8.089 1.00 97.56 80 VAL A N 1
ATOM 661 C CA . VAL A 1 80 ? -19.640 11.878 7.897 1.00 97.56 80 VAL A CA 1
ATOM 662 C C . VAL A 1 80 ? -18.132 12.103 7.988 1.00 97.56 80 VAL A C 1
ATOM 664 O O . VAL A 1 80 ? -17.587 12.797 7.130 1.00 97.56 80 VAL A O 1
ATOM 667 N N . ALA A 1 81 ? -17.450 11.500 8.963 1.00 97.62 81 ALA A N 1
ATOM 668 C CA . ALA A 1 81 ? -16.004 11.614 9.135 1.00 97.62 81 ALA A CA 1
ATOM 669 C C . ALA A 1 81 ? -15.252 11.112 7.895 1.00 97.62 81 ALA A C 1
ATOM 671 O O . ALA A 1 81 ? -14.439 11.848 7.328 1.00 97.62 81 ALA A O 1
ATOM 672 N N . VAL A 1 82 ? -15.594 9.913 7.406 1.00 97.94 82 VAL A N 1
ATOM 673 C CA . VAL A 1 82 ? -14.978 9.347 6.197 1.00 97.94 82 VAL A CA 1
ATOM 674 C C . VAL A 1 82 ? -15.266 10.224 4.977 1.00 97.94 82 VAL A C 1
ATOM 676 O O . VAL A 1 82 ? -14.348 10.583 4.239 1.00 97.94 82 VAL A O 1
ATOM 679 N N . ARG A 1 83 ? -16.518 10.658 4.780 1.00 97.56 83 ARG A N 1
ATOM 680 C CA . ARG A 1 83 ? -16.873 11.547 3.661 1.00 97.56 83 ARG A CA 1
ATOM 681 C C . ARG A 1 83 ? -16.092 12.863 3.710 1.00 97.56 83 ARG A C 1
ATOM 683 O O . ARG A 1 83 ? -15.563 13.294 2.688 1.00 97.56 83 ARG A O 1
ATOM 690 N N . LYS A 1 84 ? -15.999 13.490 4.884 1.00 97.56 84 LYS A N 1
ATOM 691 C CA . LYS A 1 84 ? -15.293 14.762 5.093 1.00 97.56 84 LYS A CA 1
ATOM 692 C C . LYS A 1 84 ? -13.804 14.643 4.772 1.00 97.56 84 LYS A C 1
ATOM 694 O O . LYS A 1 84 ? -13.242 15.579 4.205 1.00 97.56 84 LYS A O 1
ATOM 699 N N . PHE A 1 85 ? -13.182 13.510 5.106 1.00 97.81 85 PHE A N 1
ATOM 700 C CA . PHE A 1 85 ? -11.801 13.231 4.722 1.00 97.81 85 PHE A CA 1
ATOM 701 C C . PHE A 1 85 ? -11.663 13.174 3.193 1.00 97.81 85 PHE A C 1
ATOM 703 O O . PHE A 1 85 ? -10.937 13.973 2.601 1.00 97.81 85 PHE A O 1
ATOM 710 N N . PHE A 1 86 ? -12.422 12.292 2.533 1.00 97.25 86 PHE A N 1
ATOM 711 C CA . PHE A 1 86 ? -12.261 12.040 1.096 1.00 97.25 86 PHE A CA 1
ATOM 712 C C . PHE A 1 86 ? -12.707 13.198 0.194 1.00 97.25 86 PHE A C 1
ATOM 714 O O . PHE A 1 86 ? -12.227 13.309 -0.928 1.00 97.25 86 PHE A O 1
ATOM 721 N N . GLN A 1 87 ? -13.549 14.117 0.678 1.00 97.12 87 GLN A N 1
ATOM 722 C CA . GLN A 1 87 ? -13.849 15.365 -0.038 1.00 97.12 87 GLN A CA 1
ATOM 723 C C . GLN A 1 87 ? -12.605 16.245 -0.240 1.00 97.12 87 GLN A C 1
ATOM 725 O O . GLN A 1 87 ? -12.469 16.916 -1.268 1.00 97.12 87 GLN A O 1
ATOM 730 N N . LYS A 1 88 ? -11.700 16.249 0.743 1.00 95.56 88 LYS A N 1
ATOM 731 C CA . LYS A 1 88 ? -10.484 17.072 0.744 1.00 95.56 88 LYS A CA 1
ATOM 732 C C . LYS A 1 88 ? -9.250 16.310 0.286 1.00 95.56 88 LYS A C 1
ATOM 734 O O . LYS A 1 88 ? -8.283 16.941 -0.123 1.00 95.56 88 LYS A O 1
ATOM 739 N N . TYR A 1 89 ? -9.289 14.982 0.349 1.00 96.56 89 TYR A N 1
ATOM 740 C CA . TYR A 1 89 ? -8.171 14.135 -0.030 1.00 96.56 89 TYR A CA 1
ATOM 741 C C . TYR A 1 89 ? -7.747 14.383 -1.482 1.00 96.56 89 TYR A C 1
ATOM 743 O O . TYR A 1 89 ? -8.570 14.446 -2.404 1.00 96.56 89 TYR A O 1
ATOM 751 N N . ARG A 1 90 ? -6.440 14.545 -1.668 1.00 94.94 90 ARG A N 1
ATOM 752 C CA . ARG A 1 90 ? -5.769 14.617 -2.961 1.00 94.94 90 ARG A CA 1
ATOM 753 C C . ARG A 1 90 ? -4.584 13.657 -2.882 1.00 94.94 90 ARG A C 1
ATOM 755 O O . ARG A 1 90 ? -3.739 13.874 -2.018 1.00 94.94 90 ARG A O 1
ATOM 762 N N . PRO A 1 91 ? -4.549 12.598 -3.707 1.00 93.69 91 PRO A N 1
ATOM 763 C CA . PRO A 1 91 ? -3.419 11.678 -3.725 1.00 93.69 91 PRO A CA 1
ATOM 764 C C . PRO A 1 91 ? -2.112 12.424 -4.008 1.00 93.69 91 PRO A C 1
ATOM 766 O O . PRO A 1 91 ? -2.077 13.282 -4.892 1.00 93.69 91 PRO A O 1
ATOM 769 N N . SER A 1 92 ? -1.060 12.097 -3.263 1.00 94.62 92 SER A N 1
ATOM 770 C CA . SER A 1 92 ? 0.294 12.601 -3.485 1.00 94.62 92 SER A CA 1
ATOM 771 C C . SER A 1 92 ? 1.325 11.540 -3.116 1.00 94.62 92 SER A C 1
ATOM 773 O O . SER A 1 92 ? 1.067 10.676 -2.273 1.00 94.62 92 SER A O 1
ATOM 775 N N . ASP A 1 93 ? 2.504 11.628 -3.729 1.00 91.31 93 ASP A N 1
ATOM 776 C CA . ASP A 1 93 ? 3.599 10.697 -3.454 1.00 91.31 93 ASP A CA 1
ATOM 777 C C . ASP A 1 93 ? 4.084 10.824 -2.007 1.00 91.31 93 ASP A C 1
ATOM 779 O O . ASP A 1 93 ? 4.287 9.808 -1.352 1.00 91.31 93 ASP A O 1
ATOM 783 N N . ASP A 1 9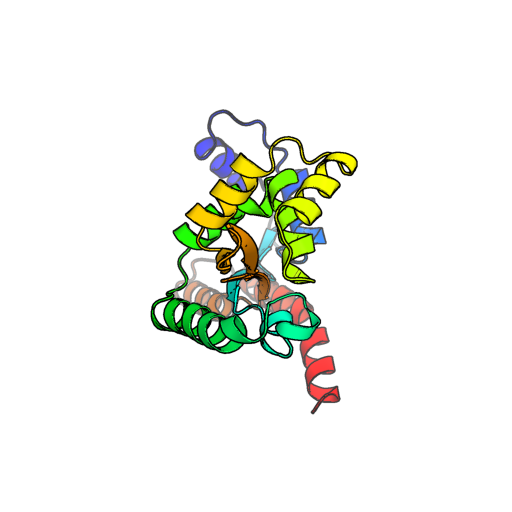4 ? 4.154 12.044 -1.465 1.00 93.88 94 ASP A N 1
ATOM 784 C CA . ASP A 1 94 ? 4.519 12.282 -0.062 1.00 93.88 94 ASP A CA 1
ATOM 785 C C . ASP A 1 94 ? 3.568 11.574 0.918 1.00 93.88 94 ASP A C 1
ATOM 787 O O . ASP A 1 94 ? 4.015 10.968 1.893 1.00 93.88 94 ASP A O 1
ATOM 791 N N . ASP A 1 95 ? 2.254 11.615 0.659 1.00 94.00 95 ASP A N 1
ATOM 792 C CA . ASP A 1 95 ? 1.261 10.919 1.485 1.00 94.00 95 ASP A CA 1
ATOM 793 C C . ASP A 1 95 ? 1.429 9.399 1.379 1.00 94.00 95 ASP A C 1
ATOM 795 O O . ASP A 1 95 ? 1.457 8.701 2.393 1.00 94.00 95 ASP A O 1
ATOM 799 N N . ASN A 1 96 ? 1.606 8.888 0.158 1.00 94.12 96 ASN A N 1
ATOM 800 C CA . ASN A 1 96 ? 1.805 7.464 -0.090 1.00 94.12 96 ASN A CA 1
ATOM 801 C C . ASN A 1 96 ? 3.080 6.940 0.588 1.00 94.12 96 ASN A C 1
ATOM 803 O O . ASN A 1 96 ? 3.034 5.915 1.268 1.00 94.12 96 ASN A O 1
ATOM 807 N N . LEU A 1 97 ? 4.201 7.652 0.448 1.00 92.69 97 LEU A N 1
ATOM 808 C CA . LEU A 1 97 ? 5.479 7.293 1.062 1.00 92.69 97 LEU A CA 1
ATOM 809 C C . LEU A 1 97 ? 5.402 7.345 2.587 1.00 92.69 97 LEU A C 1
ATOM 811 O O . LEU A 1 97 ? 5.910 6.441 3.248 1.00 92.69 97 LEU A O 1
ATOM 815 N N . LYS A 1 98 ? 4.715 8.346 3.153 1.00 93.44 98 LYS A N 1
ATOM 816 C CA . LYS A 1 98 ? 4.487 8.424 4.599 1.00 93.44 98 LYS A CA 1
ATOM 817 C C . LYS A 1 98 ? 3.739 7.193 5.113 1.00 93.44 98 LYS A C 1
ATOM 819 O O . LYS A 1 98 ? 4.180 6.567 6.067 1.00 93.44 98 LYS A O 1
ATOM 824 N N . ILE A 1 99 ? 2.637 6.804 4.469 1.00 95.38 99 ILE A N 1
ATOM 825 C CA . ILE A 1 99 ? 1.865 5.615 4.878 1.00 95.38 99 ILE A CA 1
ATOM 826 C C . ILE A 1 99 ? 2.694 4.341 4.713 1.00 95.38 99 ILE A C 1
ATOM 828 O O . ILE A 1 99 ? 2.660 3.464 5.577 1.00 95.38 99 ILE A O 1
ATOM 832 N N . LEU A 1 100 ? 3.438 4.219 3.611 1.00 93.50 100 LEU A N 1
ATOM 833 C CA . LEU A 1 100 ? 4.302 3.067 3.389 1.00 93.50 100 LEU A CA 1
ATOM 834 C C . LEU A 1 100 ? 5.319 2.911 4.519 1.00 93.50 100 LEU A C 1
ATOM 836 O O . LEU A 1 100 ? 5.426 1.822 5.072 1.00 93.50 100 LEU A O 1
ATOM 840 N N . ASN A 1 101 ? 6.010 3.989 4.884 1.00 91.62 101 ASN A N 1
ATOM 841 C CA . ASN A 1 101 ? 7.061 3.959 5.896 1.00 91.62 101 ASN A CA 1
ATOM 842 C C . ASN A 1 101 ? 6.503 3.786 7.315 1.00 91.62 101 ASN A C 1
ATOM 844 O O . ASN A 1 101 ? 6.977 2.926 8.052 1.00 91.62 101 ASN A O 1
ATOM 848 N N . ASP A 1 102 ? 5.480 4.563 7.676 1.00 92.62 102 ASP A N 1
ATOM 849 C CA . ASP A 1 102 ? 4.995 4.645 9.059 1.00 92.62 102 ASP A CA 1
ATOM 850 C C . ASP A 1 102 ? 3.995 3.531 9.411 1.00 92.62 102 ASP A C 1
ATOM 852 O O . ASP A 1 102 ? 3.742 3.280 10.588 1.00 92.62 102 ASP A O 1
ATOM 856 N N . VAL A 1 103 ? 3.374 2.895 8.407 1.00 94.94 103 VAL A N 1
ATOM 857 C CA . VAL A 1 103 ? 2.272 1.940 8.618 1.00 94.94 103 VAL A CA 1
ATOM 858 C C . VAL A 1 103 ? 2.491 0.602 7.922 1.00 94.94 103 VAL A C 1
ATOM 860 O O . VAL A 1 103 ? 2.265 -0.439 8.530 1.00 94.94 103 VAL A O 1
ATOM 863 N N . VAL A 1 104 ? 2.859 0.591 6.638 1.00 93.81 104 VAL A N 1
ATOM 864 C CA . VAL A 1 104 ? 2.928 -0.668 5.866 1.00 93.81 104 VAL A CA 1
ATOM 865 C C . VAL A 1 104 ? 4.229 -1.424 6.131 1.00 93.81 104 VAL A C 1
ATOM 867 O O . VAL A 1 104 ? 4.215 -2.651 6.212 1.00 93.81 104 VAL A O 1
ATOM 870 N N . ALA A 1 105 ? 5.342 -0.701 6.247 1.00 92.69 105 ALA A N 1
ATOM 871 C CA . ALA A 1 105 ? 6.666 -1.260 6.483 1.00 92.69 105 ALA A CA 1
ATOM 872 C C . ALA A 1 105 ? 6.899 -1.638 7.953 1.00 92.69 105 ALA A C 1
ATOM 874 O O . ALA A 1 105 ? 7.737 -2.498 8.214 1.00 92.69 105 ALA A O 1
ATOM 875 N N . ASP A 1 106 ? 6.155 -1.039 8.891 1.00 94.56 106 ASP A N 1
ATOM 876 C CA . ASP A 1 106 ? 6.193 -1.388 10.313 1.00 94.56 106 ASP A CA 1
ATOM 877 C C . ASP A 1 106 ? 5.283 -2.606 10.592 1.00 94.56 106 ASP A C 1
ATOM 879 O O . ASP A 1 106 ? 4.052 -2.493 10.527 1.00 94.56 106 ASP A O 1
ATOM 883 N N . PRO A 1 107 ? 5.842 -3.790 10.917 1.00 94.56 107 PRO A N 1
ATOM 884 C CA . PRO A 1 107 ? 5.046 -4.999 11.112 1.00 94.56 107 PRO A CA 1
ATOM 885 C C . PRO A 1 107 ? 4.055 -4.910 12.278 1.00 94.56 107 PRO A C 1
ATOM 887 O O . PRO A 1 107 ? 3.005 -5.555 12.219 1.00 94.56 107 PRO A O 1
ATOM 890 N N . GLN A 1 108 ? 4.372 -4.140 13.327 1.00 95.19 108 GLN A N 1
ATOM 891 C CA . GLN A 1 108 ? 3.523 -4.038 14.517 1.00 95.19 108 GLN A CA 1
ATOM 892 C C . GLN A 1 108 ? 2.287 -3.190 14.215 1.00 95.19 108 GLN A C 1
ATOM 894 O O . GLN A 1 108 ? 1.150 -3.643 14.399 1.00 95.19 108 GLN A O 1
ATOM 899 N N . VAL A 1 109 ? 2.503 -2.025 13.599 1.00 96.50 109 VAL A N 1
ATOM 900 C CA . VAL A 1 109 ? 1.428 -1.145 13.123 1.00 96.50 109 VAL A CA 1
ATOM 901 C C . VAL A 1 109 ? 0.562 -1.863 12.087 1.00 96.50 109 VAL A C 1
ATOM 903 O O . VAL A 1 109 ? -0.672 -1.788 12.130 1.00 96.50 109 VAL A O 1
ATOM 906 N N . TYR A 1 110 ? 1.183 -2.617 11.177 1.00 95.62 110 TYR A N 1
ATOM 907 C CA . TYR A 1 110 ? 0.460 -3.352 10.145 1.00 95.62 110 TYR A CA 1
ATOM 908 C C . TYR A 1 110 ? -0.455 -4.448 10.714 1.00 95.62 110 TYR A C 1
ATOM 910 O O . TYR A 1 110 ? -1.539 -4.693 10.171 1.00 95.62 110 TYR A O 1
ATOM 918 N N . GLU A 1 111 ? -0.079 -5.097 11.820 1.00 95.62 111 GLU A N 1
ATOM 919 C CA . GLU A 1 111 ? -0.938 -6.088 12.482 1.00 95.62 111 GLU A CA 1
ATOM 920 C C . GLU A 1 111 ? -2.173 -5.431 13.123 1.00 95.62 111 GLU A C 1
ATOM 922 O O . GLU A 1 111 ? -3.278 -5.979 13.032 1.00 95.62 111 GLU A O 1
ATOM 927 N N . ILE A 1 112 ? -2.034 -4.221 13.680 1.00 96.69 112 ILE A N 1
ATOM 928 C CA . ILE A 1 112 ? -3.185 -3.422 14.128 1.00 96.69 112 ILE A CA 1
ATOM 929 C C . ILE A 1 112 ? -4.070 -3.050 12.932 1.00 96.69 112 ILE A C 1
ATOM 931 O O . ILE A 1 112 ? -5.283 -3.279 12.964 1.00 96.69 112 ILE A O 1
ATOM 935 N N . LEU A 1 113 ? -3.480 -2.544 11.843 1.00 96.31 113 LEU A N 1
ATOM 936 C CA . LEU A 1 113 ? -4.213 -2.186 10.625 1.00 96.31 113 LEU A CA 1
ATOM 937 C C . LEU A 1 113 ? -5.014 -3.376 10.072 1.00 96.31 113 LEU A C 1
ATOM 939 O O . LEU A 1 113 ? -6.177 -3.221 9.694 1.00 96.31 113 LEU A O 1
ATOM 943 N N . LYS A 1 114 ? -4.433 -4.581 10.055 1.00 95.44 114 LYS A N 1
ATOM 944 C CA . LYS A 1 114 ? -5.122 -5.813 9.635 1.00 95.44 114 LYS A CA 1
ATOM 945 C C . LYS A 1 114 ? -6.388 -6.083 10.438 1.00 95.44 114 LYS A C 1
ATOM 947 O O . LYS A 1 114 ? -7.412 -6.418 9.844 1.00 95.44 114 LYS A O 1
ATOM 952 N N . LEU A 1 115 ? -6.335 -5.939 11.762 1.00 96.00 115 LEU A N 1
ATOM 953 C CA . LEU A 1 115 ? -7.515 -6.110 12.609 1.00 96.00 115 LEU A CA 1
ATOM 954 C C . LEU A 1 115 ? -8.569 -5.042 12.297 1.00 96.00 115 LEU A C 1
ATOM 956 O O . LEU A 1 115 ? -9.746 -5.363 12.107 1.00 96.00 115 LEU A O 1
ATOM 960 N N . LEU A 1 116 ? -8.137 -3.786 12.183 1.00 96.81 116 LEU A N 1
ATOM 961 C CA . LEU A 1 116 ? -9.022 -2.657 11.914 1.00 96.81 116 LEU A CA 1
ATOM 962 C C . LEU A 1 116 ? -9.656 -2.713 10.518 1.00 96.81 116 LEU A C 1
ATOM 964 O O . LEU A 1 116 ? -10.742 -2.181 10.329 1.00 96.81 116 LEU A O 1
ATOM 968 N N . ARG A 1 117 ? -9.060 -3.415 9.546 1.00 95.88 117 ARG A N 1
ATOM 969 C CA . ARG A 1 117 ? -9.686 -3.688 8.235 1.00 95.88 117 ARG A CA 1
ATOM 970 C C . ARG A 1 117 ? -10.907 -4.607 8.320 1.00 95.88 117 ARG A C 1
ATOM 972 O O . ARG A 1 117 ? -11.723 -4.617 7.398 1.00 95.88 117 ARG A O 1
ATOM 979 N N . ILE A 1 118 ? -11.033 -5.381 9.398 1.00 95.25 118 ILE A N 1
ATOM 980 C CA . ILE A 1 118 ? -12.062 -6.418 9.556 1.00 95.25 118 ILE A CA 1
ATOM 981 C C . ILE A 1 118 ? -13.147 -5.990 10.549 1.00 95.25 118 ILE A C 1
ATOM 983 O O . ILE A 1 118 ? -14.315 -6.342 10.357 1.00 95.25 118 ILE A O 1
ATOM 987 N N . SER A 1 119 ? -12.778 -5.257 11.600 1.00 96.31 119 SER A N 1
ATOM 988 C CA . SER A 1 119 ? -13.666 -4.911 12.715 1.00 96.31 119 SER A CA 1
ATOM 989 C C . SER A 1 119 ? -13.291 -3.588 13.374 1.00 96.31 119 SER A C 1
ATOM 991 O O . SER A 1 119 ? -12.118 -3.232 13.439 1.00 96.31 119 SER A O 1
ATOM 993 N N . ILE A 1 120 ? -14.293 -2.917 13.934 1.00 97.25 120 ILE A N 1
ATOM 994 C CA . ILE A 1 120 ? -14.167 -1.741 14.793 1.00 97.25 120 ILE A CA 1
ATOM 995 C C . ILE A 1 120 ? -14.069 -2.248 16.230 1.00 97.25 120 ILE A C 1
ATOM 997 O O . ILE A 1 120 ? -14.917 -3.014 16.689 1.00 97.25 120 ILE A O 1
ATOM 1001 N N . VAL A 1 121 ? -13.003 -1.876 16.932 1.00 96.88 121 VAL A N 1
ATOM 1002 C CA . VAL A 1 121 ? -12.631 -2.522 18.198 1.00 96.88 121 VAL A CA 1
ATOM 1003 C C . VAL A 1 121 ? -12.318 -1.507 19.286 1.00 96.88 121 VAL A C 1
ATOM 1005 O O . VAL A 1 121 ? -12.010 -0.353 19.007 1.00 96.88 121 VAL A O 1
ATOM 1008 N N . THR A 1 122 ? -12.390 -1.940 20.542 1.00 96.19 122 THR A N 1
ATOM 1009 C CA . THR A 1 122 ? -11.980 -1.129 21.694 1.00 96.19 122 THR A CA 1
ATOM 1010 C C . THR A 1 122 ? -10.524 -1.386 22.065 1.00 96.19 122 THR A C 1
ATOM 1012 O O . THR A 1 122 ? -9.952 -2.413 21.681 1.00 96.19 122 THR A O 1
ATOM 1015 N N . LYS A 1 123 ? -9.935 -0.504 22.887 1.00 92.88 123 LYS A N 1
ATOM 1016 C CA . LYS A 1 123 ? -8.562 -0.677 23.394 1.00 92.88 123 LYS A CA 1
ATOM 1017 C C . LYS A 1 123 ? -8.346 -2.058 24.029 1.00 92.88 123 LYS A C 1
ATOM 1019 O O . LYS A 1 123 ? -7.390 -2.743 23.701 1.00 92.88 123 LYS A O 1
ATOM 1024 N N . ASN A 1 124 ? -9.309 -2.554 24.810 1.00 92.56 124 ASN A N 1
ATOM 1025 C CA . ASN A 1 124 ? -9.244 -3.887 25.432 1.00 92.56 124 ASN A CA 1
ATOM 1026 C C . ASN A 1 124 ? -9.095 -5.049 24.434 1.00 92.56 124 ASN A C 1
ATOM 1028 O O . ASN A 1 124 ? -8.564 -6.106 24.779 1.00 92.56 124 ASN A O 1
ATOM 1032 N N . VAL A 1 125 ? -9.619 -4.907 23.214 1.00 94.19 125 VAL A N 1
ATOM 1033 C CA . VAL A 1 125 ? -9.454 -5.915 22.159 1.00 94.19 125 VAL A CA 1
ATOM 1034 C C . VAL A 1 125 ? -8.078 -5.778 21.515 1.00 94.19 125 VAL A C 1
ATOM 1036 O O . VAL A 1 125 ? -7.437 -6.800 21.277 1.00 94.19 125 VAL A O 1
ATOM 1039 N N . LEU A 1 126 ? -7.612 -4.546 21.296 1.00 94.94 126 LEU A N 1
ATOM 1040 C CA . LEU A 1 126 ? -6.275 -4.260 20.770 1.00 94.94 126 LEU A CA 1
ATOM 1041 C C . LEU A 1 126 ? -5.181 -4.784 21.702 1.00 94.94 126 LEU A C 1
ATOM 1043 O O . LEU A 1 126 ? -4.260 -5.433 21.223 1.00 94.94 126 LEU A O 1
ATOM 1047 N N . GLU A 1 127 ? -5.344 -4.658 23.023 1.00 93.81 127 GLU A N 1
ATOM 1048 C CA . GLU A 1 127 ? -4.421 -5.205 24.037 1.00 93.81 127 GLU A CA 1
ATOM 1049 C C . GLU A 1 127 ? -4.163 -6.713 23.889 1.00 93.81 127 GLU A C 1
ATOM 1051 O O . GLU A 1 127 ? -3.112 -7.229 24.273 1.00 93.81 127 GLU A O 1
ATOM 1056 N N . LYS A 1 128 ? -5.087 -7.457 23.267 1.00 93.75 128 LYS A N 1
ATOM 1057 C CA . LYS A 1 128 ? -4.890 -8.888 22.995 1.00 93.75 128 LYS A CA 1
ATOM 1058 C C . LYS A 1 128 ? -3.841 -9.143 21.908 1.00 93.75 128 LYS A C 1
ATOM 1060 O O . LYS A 1 128 ? -3.320 -10.258 21.858 1.00 93.75 128 LYS A O 1
ATOM 1065 N N . LEU A 1 129 ? -3.509 -8.152 21.075 1.00 93.62 129 LEU A N 1
ATOM 1066 C CA . LEU A 1 129 ? -2.461 -8.243 20.052 1.00 93.62 129 LEU A CA 1
ATOM 1067 C C . LEU A 1 129 ? -1.052 -8.315 20.649 1.00 93.62 129 LEU A C 1
ATOM 1069 O O . LEU A 1 129 ? -0.163 -8.837 19.983 1.00 93.62 129 LEU A O 1
ATOM 1073 N N . ARG A 1 130 ? -0.860 -7.967 21.930 1.00 93.19 130 ARG A N 1
ATOM 1074 C CA . ARG A 1 130 ? 0.396 -8.259 22.648 1.00 93.19 130 ARG A CA 1
ATOM 1075 C C . ARG A 1 130 ? 0.764 -9.738 22.600 1.00 93.19 130 ARG A C 1
ATOM 1077 O O . ARG A 1 130 ? 1.925 -10.097 22.455 1.00 93.19 130 ARG A O 1
ATOM 1084 N N . LYS A 1 131 ? -0.237 -10.628 22.611 1.00 90.44 131 LYS A N 1
ATOM 1085 C CA . LYS A 1 131 ? -0.024 -12.081 22.463 1.00 90.44 131 LYS A CA 1
ATOM 1086 C C . LYS A 1 131 ? 0.469 -12.488 21.071 1.00 90.44 131 LYS A C 1
ATOM 1088 O O . LYS A 1 131 ? 0.919 -13.616 20.905 1.00 90.44 131 LYS A O 1
ATOM 1093 N N . LYS A 1 132 ? 0.341 -11.604 20.080 1.00 86.81 132 LYS A N 1
ATOM 1094 C CA . LYS A 1 132 ? 0.825 -11.780 18.708 1.00 86.81 132 LYS A CA 1
ATOM 1095 C C . LYS A 1 132 ? 2.138 -11.029 18.433 1.00 86.81 132 LYS A C 1
ATOM 1097 O O . LYS A 1 132 ? 2.561 -11.007 17.284 1.00 86.81 132 LYS A O 1
ATOM 1102 N N . GLY A 1 133 ? 2.770 -10.445 19.455 1.00 87.31 133 GLY A N 1
ATOM 1103 C CA . GLY A 1 133 ? 4.044 -9.731 19.317 1.00 87.31 133 GLY A CA 1
ATOM 1104 C C . GLY A 1 133 ? 3.922 -8.250 18.952 1.00 87.31 133 GLY A C 1
ATOM 1105 O O . GLY A 1 133 ? 4.866 -7.702 18.400 1.00 87.31 133 GLY A O 1
ATOM 1106 N N . VAL A 1 134 ? 2.771 -7.615 19.214 1.00 91.81 134 VAL A N 1
ATOM 1107 C CA . VAL A 1 134 ? 2.647 -6.145 19.175 1.00 91.81 134 VAL A CA 1
ATOM 1108 C C . VAL A 1 134 ? 2.990 -5.598 20.558 1.00 91.81 134 VAL A C 1
ATOM 1110 O O . VAL A 1 134 ? 2.228 -5.802 21.506 1.00 91.81 134 VAL A O 1
ATOM 1113 N N . ASP A 1 135 ? 4.131 -4.935 20.686 1.00 90.56 135 ASP A N 1
ATOM 1114 C CA . ASP A 1 135 ? 4.699 -4.541 21.974 1.00 90.56 135 ASP A CA 1
ATOM 1115 C C . ASP A 1 135 ? 4.176 -3.185 22.461 1.00 90.56 135 ASP A C 1
ATOM 1117 O O . ASP A 1 135 ? 3.858 -3.054 23.645 1.00 90.56 135 ASP A O 1
ATOM 1121 N N . ASP A 1 136 ? 4.028 -2.189 21.585 1.00 93.19 136 ASP A N 1
ATOM 1122 C CA . ASP A 1 136 ? 3.570 -0.843 21.962 1.00 93.19 136 ASP A CA 1
ATOM 1123 C C . ASP A 1 136 ? 2.339 -0.396 21.166 1.00 93.19 136 ASP A C 1
ATOM 1125 O O . ASP A 1 136 ? 2.399 0.357 20.198 1.00 93.19 136 ASP A O 1
ATOM 1129 N N . ILE A 1 137 ? 1.176 -0.857 21.628 1.00 94.88 137 ILE A N 1
ATOM 1130 C CA . ILE A 1 137 ? -0.114 -0.535 21.009 1.00 94.88 137 ILE A CA 1
ATOM 1131 C C . ILE A 1 137 ? -0.394 0.970 21.016 1.00 94.88 137 ILE A C 1
ATOM 1133 O O . ILE A 1 137 ? -1.028 1.459 20.086 1.00 94.88 137 ILE A O 1
ATOM 1137 N N . ASP A 1 138 ? 0.033 1.703 22.045 1.00 94.44 138 ASP A N 1
ATOM 1138 C CA . ASP A 1 138 ? -0.286 3.126 22.156 1.00 94.44 138 ASP A CA 1
ATOM 1139 C C . ASP A 1 138 ? 0.535 3.958 21.165 1.00 94.44 138 ASP A C 1
ATOM 1141 O O . ASP A 1 138 ? -0.025 4.834 20.498 1.00 94.44 138 ASP A O 1
ATOM 1145 N N . ASP A 1 139 ? 1.824 3.648 21.005 1.00 95.38 139 ASP A N 1
ATOM 1146 C CA . ASP A 1 139 ? 2.659 4.282 19.980 1.00 95.38 139 ASP A CA 1
ATOM 1147 C C . ASP A 1 139 ? 2.196 3.911 18.561 1.00 95.38 139 ASP A C 1
ATOM 1149 O O . ASP A 1 139 ? 2.040 4.778 17.698 1.00 95.38 139 ASP A O 1
ATOM 1153 N N . ASP A 1 140 ? 1.850 2.645 18.324 1.00 95.81 140 ASP A N 1
ATOM 1154 C CA . ASP A 1 140 ? 1.387 2.201 17.008 1.00 95.81 140 ASP A CA 1
ATOM 1155 C C . ASP A 1 140 ? 0.017 2.791 16.629 1.00 95.81 140 ASP A C 1
ATOM 1157 O O . ASP A 1 140 ? -0.215 3.183 15.479 1.00 95.81 140 ASP A O 1
ATOM 1161 N N . LEU A 1 141 ? -0.898 2.930 17.594 1.00 96.50 141 LEU A N 1
ATOM 1162 C CA . LEU A 1 141 ? -2.159 3.648 17.389 1.00 96.50 141 LEU A CA 1
ATOM 1163 C C . LEU A 1 141 ? -1.924 5.130 17.121 1.00 96.50 141 LEU A C 1
ATOM 1165 O O . LEU A 1 141 ? -2.625 5.714 16.290 1.00 96.50 141 LEU A O 1
ATOM 1169 N N . LYS A 1 142 ? -0.934 5.739 17.778 1.00 96.12 142 LYS A N 1
ATOM 1170 C CA . LYS A 1 142 ? -0.544 7.119 17.508 1.00 96.12 142 LYS A CA 1
ATOM 1171 C C . LYS A 1 142 ? -0.029 7.283 16.078 1.00 96.12 142 LYS A C 1
ATOM 1173 O O . LYS A 1 142 ? -0.478 8.203 15.401 1.00 96.12 142 LYS A O 1
ATOM 1178 N N . LYS A 1 143 ? 0.795 6.364 15.561 1.00 96.25 143 LYS A N 1
ATOM 1179 C CA . LYS A 1 143 ? 1.218 6.374 14.144 1.00 96.25 143 LYS A CA 1
ATOM 1180 C C . LYS A 1 143 ? 0.021 6.289 13.190 1.00 96.25 143 LYS A C 1
ATOM 1182 O O . LYS A 1 143 ? -0.065 7.047 12.220 1.00 96.25 143 LYS A O 1
ATOM 1187 N N . LEU A 1 144 ? -0.956 5.421 13.472 1.00 97.06 144 LEU A N 1
ATOM 1188 C CA . LEU A 1 144 ? -2.195 5.330 12.682 1.00 97.06 144 LEU A CA 1
ATOM 1189 C C . LEU A 1 144 ? -3.049 6.606 12.770 1.00 97.06 144 LEU A C 1
ATOM 1191 O O . LEU A 1 144 ? -3.709 6.990 11.801 1.00 97.06 144 LEU A O 1
ATOM 1195 N N . TRP A 1 145 ? -3.056 7.271 13.921 1.00 96.81 145 TRP A N 1
ATOM 1196 C CA . TRP A 1 145 ? -3.770 8.529 14.121 1.00 96.81 145 TRP A CA 1
ATOM 1197 C C . TRP A 1 145 ? -3.100 9.691 13.378 1.00 96.81 145 TRP A C 1
ATOM 1199 O O . TRP A 1 145 ? -3.756 10.399 12.611 1.00 96.81 145 TRP A O 1
ATOM 1209 N N . ASP A 1 146 ? -1.785 9.841 13.533 1.00 95.62 146 ASP A N 1
ATOM 1210 C CA . ASP A 1 146 ? -0.970 10.898 12.922 1.00 95.62 146 ASP A CA 1
ATOM 1211 C C . ASP A 1 146 ? -0.878 10.750 11.392 1.00 95.62 146 ASP A C 1
ATOM 1213 O O . ASP A 1 146 ? -0.695 11.728 10.656 1.00 95.62 146 ASP A O 1
ATOM 1217 N N . SER A 1 147 ? -1.049 9.526 10.888 1.00 95.00 147 SER A N 1
ATOM 1218 C CA . SER A 1 147 ? -1.221 9.234 9.462 1.00 95.00 147 SER A CA 1
ATOM 1219 C C . SER A 1 147 ? -2.671 9.367 8.984 1.00 95.00 147 SER A C 1
ATOM 1221 O O . SER A 1 147 ? -2.937 9.116 7.812 1.00 95.00 147 SER A O 1
ATOM 1223 N N . GLN A 1 148 ? -3.619 9.782 9.832 1.00 95.62 148 GLN A N 1
ATOM 1224 C CA . GLN A 1 148 ? -5.050 9.913 9.514 1.00 95.62 148 GLN A CA 1
ATOM 1225 C C . GLN A 1 148 ? -5.680 8.618 8.959 1.00 95.62 148 GLN A C 1
ATOM 1227 O O . GLN A 1 148 ? -6.579 8.641 8.111 1.00 95.62 148 GLN A O 1
ATOM 1232 N N . MET A 1 149 ? -5.188 7.465 9.410 1.00 97.12 149 MET A N 1
ATOM 1233 C CA . MET A 1 149 ? -5.720 6.154 9.046 1.00 97.12 149 MET A CA 1
ATOM 1234 C C . MET A 1 149 ? -6.894 5.727 9.915 1.00 97.12 149 MET A C 1
ATOM 1236 O O . MET A 1 149 ? -7.786 5.035 9.425 1.00 97.12 149 MET A O 1
ATOM 1240 N N . ILE A 1 150 ? -6.948 6.179 11.167 1.00 98.00 150 ILE A N 1
ATOM 1241 C CA . ILE A 1 150 ? -8.010 5.828 12.115 1.00 98.00 150 ILE A CA 1
ATOM 1242 C C . ILE A 1 150 ? -8.803 7.045 12.590 1.00 98.00 150 ILE A C 1
ATOM 1244 O O . ILE A 1 150 ? -8.359 8.188 12.511 1.00 98.00 150 ILE A O 1
ATOM 1248 N N . HIS A 1 151 ? -9.998 6.770 13.097 1.00 97.56 151 HIS A N 1
ATOM 1249 C CA . HIS A 1 151 ? -10.825 7.691 13.855 1.00 97.56 151 HIS A CA 1
ATOM 1250 C C . HIS A 1 151 ? -11.267 7.007 15.152 1.00 97.56 151 HIS A C 1
ATOM 1252 O O . HIS A 1 151 ? -11.538 5.804 15.161 1.00 97.56 151 HIS A O 1
ATOM 1258 N N . VAL A 1 152 ? -11.324 7.773 16.240 1.00 97.06 152 VAL A N 1
ATOM 1259 C CA . VAL A 1 152 ? -11.598 7.275 17.589 1.00 97.06 152 VAL A CA 1
ATOM 1260 C C . VAL A 1 152 ? -12.887 7.914 18.072 1.00 97.06 152 VAL A C 1
ATOM 1262 O O . VAL A 1 152 ? -12.980 9.135 18.169 1.00 97.06 152 VAL A O 1
ATOM 1265 N N . PHE A 1 153 ? -13.875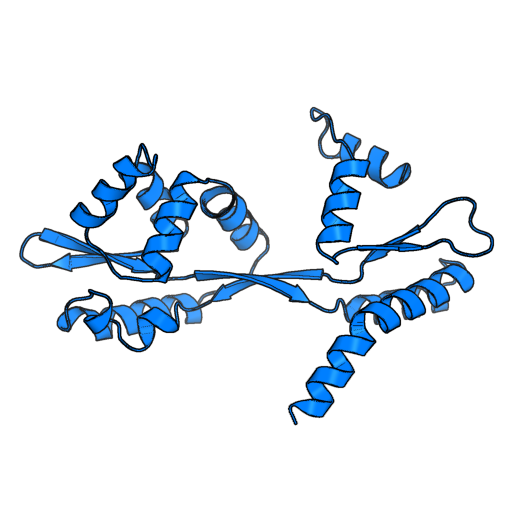 7.080 18.375 1.00 96.50 153 PHE A N 1
ATOM 1266 C CA . PHE A 1 153 ? -15.130 7.500 18.991 1.00 96.50 153 PHE A CA 1
ATOM 1267 C C . PHE A 1 153 ? -15.071 7.205 20.479 1.00 96.50 153 PHE A C 1
ATOM 1269 O O . PHE A 1 153 ? -14.677 6.106 20.861 1.00 96.50 153 PHE A O 1
ATOM 1276 N N . GLN A 1 154 ? -15.514 8.136 21.317 1.00 95.69 154 GLN A N 1
ATOM 1277 C CA . GLN A 1 154 ? -15.539 7.932 22.762 1.00 95.69 154 GLN A CA 1
ATOM 1278 C C . GLN A 1 154 ? -16.966 7.946 23.290 1.00 95.69 154 GLN A C 1
ATOM 1280 O O . GLN A 1 154 ? -17.742 8.861 23.011 1.00 95.69 154 GLN A O 1
ATOM 1285 N N . ASP A 1 155 ? -17.324 6.926 24.069 1.00 92.44 155 ASP A N 1
ATOM 1286 C CA . ASP A 1 155 ? -18.614 6.884 24.732 1.00 92.44 155 ASP A CA 1
ATOM 1287 C C . ASP A 1 155 ? -18.699 7.691 26.030 1.00 92.44 155 ASP A C 1
ATOM 1289 O O . ASP A 1 155 ? -17.708 8.104 26.618 1.00 92.44 155 ASP A O 1
ATOM 1293 N N . THR A 1 156 ? -19.929 7.902 26.506 1.00 91.00 156 THR A N 1
ATOM 1294 C CA . THR A 1 156 ? -20.214 8.592 27.770 1.00 91.00 156 THR A CA 1
ATOM 1295 C C . THR A 1 156 ? -19.674 7.854 28.998 1.00 91.00 156 THR A C 1
ATOM 1297 O O . THR A 1 156 ? -19.683 8.417 30.086 1.00 91.00 156 THR A O 1
ATOM 1300 N N . LYS A 1 157 ? -19.236 6.597 28.852 1.00 90.06 157 LYS A N 1
ATOM 1301 C CA . LYS A 1 157 ? -18.570 5.800 29.890 1.00 90.06 157 LYS A CA 1
ATOM 1302 C C . LYS A 1 157 ? -17.041 5.824 29.734 1.00 90.06 157 LYS A C 1
ATOM 1304 O O . LYS A 1 157 ? -16.357 5.156 30.501 1.00 90.06 157 LYS A O 1
ATOM 1309 N N . GLY A 1 158 ? -16.518 6.572 28.761 1.00 91.25 158 GLY A N 1
ATOM 1310 C CA . GLY A 1 158 ? -15.097 6.683 28.458 1.00 91.25 158 GLY A CA 1
ATOM 1311 C C . GLY A 1 158 ? -14.528 5.561 27.585 1.00 91.25 158 GLY A C 1
ATOM 1312 O O . GLY A 1 158 ? -13.322 5.559 27.366 1.00 91.25 158 GLY A O 1
ATOM 1313 N N . ASN A 1 159 ? -15.336 4.625 27.069 1.00 93.12 159 ASN A N 1
ATOM 1314 C CA . ASN A 1 159 ? -14.830 3.590 26.165 1.00 93.12 159 ASN A CA 1
ATOM 1315 C C . ASN A 1 159 ? -14.540 4.177 24.785 1.00 93.12 159 ASN A C 1
ATOM 1317 O O . ASN A 1 159 ? -15.396 4.824 24.179 1.00 93.12 159 ASN A O 1
ATOM 1321 N N . GLU A 1 160 ? -13.353 3.874 24.279 1.00 96.00 160 GLU A N 1
ATOM 1322 C CA . GLU A 1 160 ? -12.886 4.284 22.962 1.00 96.00 160 GLU A CA 1
ATOM 1323 C C . GLU A 1 160 ? -13.092 3.166 21.937 1.00 96.00 160 GLU A C 1
ATOM 1325 O O . GLU A 1 160 ? -12.761 2.005 22.196 1.00 96.00 160 GLU A O 1
ATOM 1330 N N . TYR A 1 161 ? -13.615 3.530 20.769 1.00 97.44 161 TYR A N 1
ATOM 1331 C CA . TYR A 1 161 ? -13.834 2.658 19.620 1.00 97.44 161 TYR A CA 1
ATOM 1332 C C . TYR A 1 161 ? -12.978 3.154 18.461 1.00 97.44 161 TYR A C 1
ATOM 1334 O O . TYR A 1 161 ? -13.138 4.282 17.997 1.00 97.44 161 TYR A O 1
ATOM 1342 N N . TYR A 1 162 ? -12.090 2.291 17.988 1.00 97.88 162 TYR A N 1
ATOM 1343 C CA . TYR A 1 162 ? -11.120 2.573 16.945 1.00 97.88 162 TYR A CA 1
ATOM 1344 C C . TYR A 1 162 ? -11.655 2.030 15.621 1.00 97.88 162 TYR A C 1
ATOM 1346 O O . TYR A 1 162 ? -11.844 0.820 15.467 1.00 97.88 162 TYR A O 1
ATOM 1354 N N . ALA A 1 163 ? -11.922 2.923 14.671 1.00 97.56 163 ALA A N 1
ATOM 1355 C CA . ALA A 1 163 ? -12.395 2.585 13.332 1.00 97.56 163 ALA A CA 1
ATOM 1356 C C . ALA A 1 163 ? -11.419 3.112 12.278 1.00 97.56 163 ALA A C 1
ATOM 1358 O O . ALA A 1 163 ? -10.810 4.163 12.470 1.00 97.56 163 ALA A O 1
ATOM 1359 N N . LEU A 1 164 ? -11.297 2.437 11.131 1.00 97.81 164 LEU A N 1
ATOM 1360 C CA . LEU A 1 164 ? -10.533 3.005 10.018 1.00 97.81 164 LEU A CA 1
ATOM 1361 C C . LEU A 1 164 ? -11.243 4.229 9.460 1.00 97.81 164 LEU A C 1
ATOM 1363 O O . LEU A 1 164 ? -12.403 4.151 9.073 1.00 97.81 164 LEU A O 1
ATOM 1367 N N . LEU A 1 165 ? -10.530 5.341 9.358 1.00 97.94 165 LEU A N 1
ATOM 1368 C CA . LEU A 1 165 ? -10.948 6.502 8.584 1.00 97.94 165 LEU A CA 1
ATOM 1369 C C . LEU A 1 165 ? -10.609 6.302 7.104 1.00 97.94 165 LEU A C 1
ATOM 1371 O O . LEU A 1 165 ? -11.421 6.593 6.224 1.00 97.94 165 LEU A O 1
ATOM 1375 N N . THR A 1 166 ? -9.411 5.781 6.841 1.00 97.19 166 THR A N 1
ATOM 1376 C CA . THR A 1 166 ? -8.893 5.507 5.501 1.00 97.19 166 THR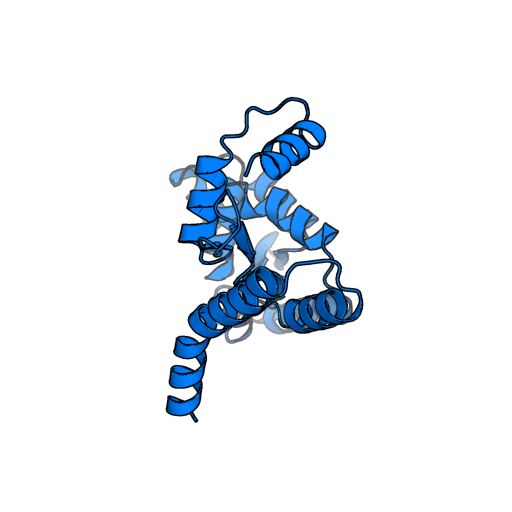 A CA 1
ATOM 1377 C C . THR A 1 166 ? -8.230 4.139 5.470 1.00 97.19 166 THR A C 1
ATOM 1379 O O . THR A 1 166 ? -7.684 3.679 6.467 1.00 97.19 166 THR A O 1
ATOM 1382 N N . ASP A 1 167 ? -8.300 3.469 4.325 1.00 95.81 167 ASP A N 1
ATOM 1383 C CA . ASP A 1 167 ? -7.529 2.263 4.039 1.00 95.81 167 ASP A CA 1
ATOM 1384 C C . ASP A 1 167 ? -6.503 2.573 2.945 1.00 95.81 167 ASP A C 1
ATOM 1386 O O . ASP A 1 167 ? -6.760 3.407 2.077 1.00 95.81 167 ASP A O 1
ATOM 1390 N N . PHE A 1 168 ? -5.356 1.902 2.967 1.00 95.00 168 PHE A N 1
ATOM 1391 C CA . PHE A 1 168 ? -4.322 2.048 1.946 1.00 95.00 168 PHE A CA 1
ATOM 1392 C C . PHE A 1 168 ? -4.422 0.924 0.918 1.00 95.00 168 PHE A C 1
ATOM 1394 O O . PHE A 1 168 ? -4.456 -0.257 1.277 1.00 95.00 168 PHE A O 1
ATOM 1401 N N . HIS A 1 169 ? -4.479 1.288 -0.359 1.00 93.19 169 HIS A N 1
ATOM 1402 C CA . HIS A 1 169 ? -4.564 0.352 -1.468 1.00 93.19 169 HIS A CA 1
ATOM 1403 C C . HIS A 1 169 ? -3.375 0.531 -2.404 1.00 93.19 169 HIS A C 1
ATOM 1405 O O . HIS A 1 169 ? -3.120 1.635 -2.879 1.00 93.19 169 HIS A O 1
ATOM 1411 N N . SER A 1 170 ? -2.696 -0.576 -2.692 1.00 92.00 170 SER A N 1
ATOM 1412 C CA . SER A 1 170 ? -1.688 -0.677 -3.737 1.00 92.00 170 SER A CA 1
ATOM 1413 C C . SER A 1 170 ? -2.107 -1.730 -4.760 1.00 92.00 170 SER A C 1
ATOM 1415 O O . SER A 1 170 ? -2.677 -2.768 -4.412 1.00 92.00 170 SER A O 1
ATOM 1417 N N . SER A 1 171 ? -1.858 -1.442 -6.031 1.00 92.44 171 SER A N 1
ATOM 1418 C CA . SER A 1 171 ? -2.153 -2.337 -7.150 1.00 92.44 171 SER A CA 1
ATOM 1419 C C . SER A 1 171 ? -1.199 -2.072 -8.306 1.00 92.44 171 SER A C 1
ATOM 1421 O O . SER A 1 171 ? -0.591 -1.005 -8.381 1.00 92.44 171 SER A O 1
ATOM 1423 N N . LEU A 1 172 ? -1.074 -3.045 -9.201 1.00 92.75 172 LEU A N 1
ATOM 1424 C CA . LEU A 1 172 ? -0.352 -2.875 -10.452 1.00 92.75 172 LEU A CA 1
ATOM 1425 C C . LEU A 1 172 ? -1.275 -2.257 -11.503 1.00 92.75 172 LEU A C 1
ATOM 1427 O O . LEU A 1 172 ? -2.458 -2.593 -11.576 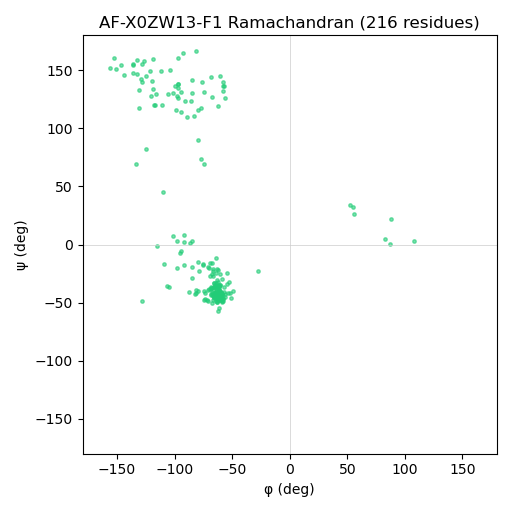1.00 92.75 172 LEU A O 1
ATOM 1431 N N . MET A 1 173 ? -0.735 -1.356 -12.315 1.00 91.50 173 MET A N 1
ATOM 1432 C CA . MET A 1 173 ? -1.462 -0.666 -13.374 1.00 91.50 173 MET A CA 1
ATOM 1433 C C . MET A 1 173 ? -0.673 -0.695 -14.680 1.00 91.50 173 MET A C 1
ATOM 1435 O O . MET A 1 173 ? 0.546 -0.563 -14.680 1.00 91.50 173 MET A O 1
ATOM 1439 N N . TYR A 1 174 ? -1.383 -0.751 -15.811 1.00 90.88 174 TYR A N 1
ATOM 1440 C CA . TYR A 1 174 ? -0.765 -0.543 -17.119 1.00 90.88 174 TYR A CA 1
ATOM 1441 C C . TYR A 1 174 ? -0.170 0.849 -17.283 1.00 90.88 174 TYR A C 1
ATOM 1443 O O . TYR A 1 174 ? -0.944 1.818 -17.279 1.00 90.88 174 TYR A O 1
ATOM 1451 N N . PRO A 1 175 ? 1.155 0.983 -17.512 1.00 93.12 175 PRO A N 1
ATOM 1452 C CA . PRO A 1 175 ? 1.776 2.274 -17.753 1.00 93.12 175 PRO A CA 1
ATOM 1453 C C . PRO A 1 175 ? 1.443 2.791 -19.162 1.00 93.12 175 PRO A C 1
ATOM 1455 O O . PRO A 1 175 ? 2.301 2.901 -20.032 1.00 93.12 175 PRO A O 1
ATOM 1458 N N . LYS A 1 176 ? 0.180 3.170 -19.405 1.00 91.12 176 LYS A N 1
ATOM 1459 C CA . LYS A 1 176 ? -0.301 3.694 -20.702 1.00 91.12 176 LYS A CA 1
ATOM 1460 C C . LYS A 1 176 ? 0.547 4.858 -21.222 1.00 91.12 176 LYS A C 1
ATOM 1462 O O . LYS A 1 176 ? 0.712 5.013 -22.430 1.00 91.12 176 LYS A O 1
ATOM 1467 N N . TYR A 1 177 ? 1.098 5.670 -20.320 1.00 92.50 177 TYR A N 1
ATOM 1468 C CA . TYR A 1 177 ? 1.953 6.803 -20.666 1.00 92.50 177 TYR A CA 1
ATOM 1469 C C . TYR A 1 177 ? 3.261 6.384 -21.361 1.00 92.50 177 TYR A C 1
ATOM 1471 O O . TYR A 1 177 ? 3.807 7.168 -22.138 1.00 92.50 177 TYR A O 1
ATOM 1479 N N . ILE A 1 178 ? 3.738 5.150 -21.153 1.00 94.31 178 ILE A N 1
ATOM 1480 C CA . ILE A 1 178 ? 4.945 4.623 -21.805 1.00 94.31 178 ILE A CA 1
ATOM 1481 C C . ILE A 1 178 ? 4.769 4.560 -23.322 1.00 94.31 178 ILE A C 1
ATOM 1483 O O . ILE A 1 178 ? 5.722 4.829 -24.048 1.00 94.31 178 ILE A O 1
ATOM 1487 N N . ILE A 1 179 ? 3.557 4.311 -23.826 1.00 93.56 179 ILE A N 1
ATOM 1488 C CA . ILE A 1 179 ? 3.285 4.319 -25.271 1.00 93.56 179 ILE A CA 1
ATOM 1489 C C . ILE A 1 179 ? 3.604 5.690 -25.879 1.00 93.56 179 ILE A C 1
ATOM 1491 O O . ILE A 1 179 ? 4.282 5.776 -26.903 1.00 93.56 179 ILE A O 1
ATOM 1495 N N . ASN A 1 180 ? 3.203 6.773 -25.209 1.00 94.75 180 ASN A N 1
ATOM 1496 C CA . ASN A 1 180 ? 3.517 8.131 -25.657 1.00 94.75 180 ASN A CA 1
ATOM 1497 C C . ASN A 1 180 ? 5.024 8.416 -25.597 1.00 94.75 180 ASN A C 1
ATOM 1499 O O . ASN A 1 180 ? 5.563 9.072 -26.489 1.00 94.75 180 ASN A O 1
ATOM 1503 N N . ILE A 1 181 ? 5.717 7.887 -24.583 1.00 95.12 181 ILE A N 1
ATOM 1504 C CA . ILE A 1 181 ? 7.177 7.992 -24.472 1.00 95.12 181 ILE A CA 1
ATOM 1505 C C . ILE A 1 181 ? 7.861 7.260 -25.636 1.00 95.12 181 ILE A C 1
ATOM 1507 O O . ILE A 1 181 ? 8.763 7.827 -26.252 1.00 95.12 181 ILE A O 1
ATOM 1511 N N . ILE A 1 182 ? 7.415 6.049 -25.986 1.00 95.12 182 ILE A N 1
ATOM 1512 C CA . ILE A 1 182 ? 7.941 5.270 -27.119 1.00 95.12 182 ILE A CA 1
ATOM 1513 C C . ILE A 1 182 ? 7.746 6.032 -28.437 1.00 95.12 182 ILE A C 1
ATOM 1515 O O . ILE A 1 182 ? 8.702 6.185 -29.200 1.00 95.12 182 ILE A O 1
ATOM 1519 N N . ILE A 1 183 ? 6.541 6.560 -28.686 1.00 95.00 183 ILE A N 1
ATOM 1520 C CA . ILE A 1 183 ? 6.231 7.352 -29.890 1.00 95.00 183 ILE A CA 1
ATOM 1521 C C . ILE A 1 183 ? 7.152 8.571 -29.985 1.00 95.00 183 ILE A C 1
ATOM 1523 O O . ILE A 1 183 ? 7.736 8.835 -31.038 1.00 95.00 183 ILE A O 1
ATOM 1527 N N . HIS A 1 184 ? 7.320 9.299 -28.879 1.00 95.88 184 HIS A N 1
ATOM 1528 C CA . HIS A 1 184 ? 8.204 10.455 -28.838 1.00 95.88 184 HIS A CA 1
ATOM 1529 C C . HIS A 1 184 ? 9.662 10.064 -29.126 1.00 95.88 184 HIS A C 1
ATOM 1531 O O . HIS A 1 184 ? 10.307 10.682 -29.971 1.00 95.88 184 HIS A O 1
ATOM 1537 N N . GLN A 1 185 ? 10.181 9.014 -28.476 1.00 95.62 185 GLN A N 1
ATOM 1538 C CA . GLN A 1 185 ? 11.553 8.528 -28.676 1.00 95.62 185 GLN A CA 1
ATOM 1539 C C . GLN A 1 185 ? 11.817 8.070 -30.115 1.00 95.62 185 GLN A C 1
ATOM 1541 O O . GLN A 1 185 ? 12.909 8.305 -30.639 1.00 95.62 185 GLN A O 1
ATOM 1546 N N . TYR A 1 186 ? 10.817 7.469 -30.764 1.00 95.75 186 TYR A N 1
ATOM 1547 C CA . TYR A 1 186 ? 10.868 7.135 -32.184 1.00 95.75 186 TYR A CA 1
ATOM 1548 C C . TYR A 1 186 ? 10.982 8.393 -33.055 1.00 95.75 186 TYR A C 1
ATOM 1550 O O . TYR A 1 186 ? 11.875 8.481 -33.898 1.00 95.75 186 TYR A O 1
ATOM 1558 N N . ALA A 1 187 ? 10.127 9.394 -32.814 1.00 95.81 187 ALA A N 1
ATOM 1559 C CA . ALA A 1 187 ? 10.100 10.631 -33.593 1.00 95.81 187 ALA A CA 1
ATOM 1560 C C . ALA A 1 187 ? 11.431 11.399 -33.526 1.00 95.81 187 ALA A C 1
ATOM 1562 O O . ALA A 1 187 ? 11.931 11.863 -34.551 1.00 95.81 187 ALA A O 1
ATOM 1563 N N . VAL A 1 188 ? 12.038 11.483 -32.338 1.00 96.31 188 VAL A N 1
ATOM 1564 C CA . VAL A 1 188 ? 13.327 12.173 -32.140 1.00 96.31 188 VAL A CA 1
ATOM 1565 C C . VAL A 1 188 ? 14.549 11.281 -32.396 1.00 96.31 188 VAL A C 1
ATOM 1567 O O . VAL A 1 188 ? 15.678 11.739 -32.242 1.00 96.31 188 VAL A O 1
ATOM 1570 N N . LYS A 1 189 ? 14.346 10.011 -32.780 1.00 93.81 189 LYS A N 1
ATOM 1571 C CA . LYS A 1 189 ? 15.399 9.006 -33.026 1.00 93.81 189 LYS A CA 1
ATOM 1572 C C . LYS A 1 189 ? 16.389 8.841 -31.861 1.00 93.81 189 LYS A C 1
ATOM 1574 O O . LYS A 1 189 ? 17.569 8.576 -32.079 1.00 93.81 189 LYS A O 1
ATOM 1579 N N . SER A 1 190 ? 15.924 8.984 -30.618 1.00 92.31 190 SER A N 1
ATOM 1580 C CA . SER A 1 190 ? 16.789 8.895 -29.428 1.00 92.31 190 SER A CA 1
ATOM 1581 C C . SER A 1 190 ? 17.116 7.458 -29.010 1.00 92.31 190 SER A C 1
ATOM 1583 O O . SER A 1 190 ? 18.038 7.238 -28.223 1.00 92.31 190 SER A O 1
ATOM 1585 N N . LYS A 1 191 ? 16.378 6.469 -29.528 1.00 89.56 191 LYS A N 1
ATOM 1586 C CA . LYS A 1 191 ? 16.591 5.033 -29.299 1.00 89.56 191 LYS A CA 1
ATOM 1587 C C . LYS A 1 191 ? 16.469 4.264 -30.614 1.00 89.56 191 LYS A C 1
ATOM 1589 O O . LYS A 1 191 ? 15.809 4.708 -31.549 1.00 89.56 191 LYS A O 1
ATOM 1594 N N . SER A 1 192 ? 17.106 3.095 -30.687 1.00 92.44 192 SER A N 1
ATOM 1595 C CA . SER A 1 192 ? 17.018 2.230 -31.870 1.00 92.44 192 SER A CA 1
ATOM 1596 C C . SER A 1 192 ? 15.614 1.638 -32.032 1.00 92.44 192 SER A C 1
ATOM 1598 O O . SER A 1 192 ? 15.000 1.237 -31.042 1.00 92.44 192 SER A O 1
ATOM 1600 N N . ASN A 1 193 ? 15.153 1.486 -33.277 1.00 93.19 193 ASN A N 1
ATOM 1601 C CA . ASN A 1 193 ? 13.845 0.891 -33.573 1.00 93.19 193 ASN A CA 1
ATOM 1602 C C . ASN A 1 193 ? 13.692 -0.520 -32.988 1.00 93.19 193 ASN A C 1
ATOM 1604 O O . ASN A 1 193 ? 12.616 -0.852 -32.512 1.00 93.19 193 ASN A O 1
ATOM 1608 N N . ALA A 1 194 ? 14.760 -1.327 -32.979 1.00 92.94 194 ALA A N 1
ATOM 1609 C CA . ALA A 1 194 ? 14.728 -2.680 -32.422 1.00 92.94 194 ALA A CA 1
ATOM 1610 C C . ALA A 1 194 ? 14.342 -2.686 -30.933 1.00 92.94 194 ALA A C 1
ATOM 1612 O O . ALA A 1 194 ? 13.517 -3.490 -30.520 1.00 92.94 194 ALA A O 1
ATOM 1613 N N . VAL A 1 195 ? 14.878 -1.746 -30.146 1.00 93.62 195 VAL A N 1
ATOM 1614 C CA . VAL A 1 195 ? 14.535 -1.603 -28.719 1.00 93.62 195 VAL A CA 1
ATOM 1615 C C . VAL A 1 195 ? 13.097 -1.134 -28.531 1.00 93.62 195 VAL A C 1
ATOM 1617 O O . VAL A 1 195 ? 12.403 -1.643 -27.660 1.00 93.62 195 VAL A O 1
ATOM 1620 N N . LEU A 1 196 ? 12.645 -0.169 -29.334 1.00 94.88 196 LEU A N 1
ATOM 1621 C CA . LEU A 1 196 ? 11.287 0.370 -29.220 1.00 94.88 196 LEU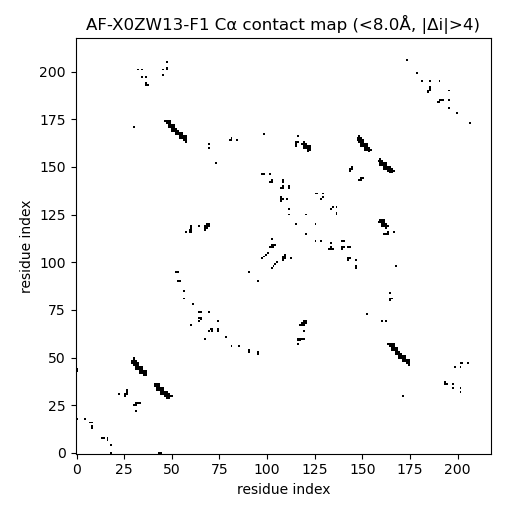 A CA 1
ATOM 1622 C C . LEU A 1 196 ? 10.226 -0.668 -29.608 1.00 94.88 196 LEU A C 1
ATOM 1624 O O . LEU A 1 196 ? 9.210 -0.781 -28.931 1.00 94.88 196 LEU A O 1
ATOM 1628 N N . ILE A 1 197 ? 10.484 -1.444 -30.664 1.00 94.75 197 ILE A N 1
ATOM 1629 C CA . ILE A 1 197 ? 9.622 -2.556 -31.081 1.00 94.75 197 ILE A CA 1
ATOM 1630 C C . ILE A 1 197 ? 9.592 -3.633 -29.998 1.00 94.75 197 ILE A C 1
ATOM 1632 O O . ILE A 1 197 ? 8.509 -4.082 -29.639 1.00 94.75 197 ILE A O 1
ATOM 1636 N N . GLU A 1 198 ? 10.747 -4.002 -29.435 1.00 95.50 198 GLU A N 1
ATOM 1637 C CA . GLU A 1 198 ? 10.770 -4.989 -28.353 1.00 95.50 198 GLU A CA 1
ATOM 1638 C C . GLU A 1 198 ? 9.999 -4.503 -27.126 1.00 95.50 198 GLU A C 1
ATOM 1640 O O . GLU A 1 198 ? 9.264 -5.278 -26.524 1.00 95.50 198 GLU A O 1
ATOM 1645 N N . TYR A 1 199 ? 10.082 -3.213 -26.789 1.00 94.94 199 TYR A N 1
ATOM 1646 C CA . TYR A 1 199 ? 9.293 -2.667 -25.688 1.00 94.94 199 TYR A CA 1
ATOM 1647 C C . TYR A 1 199 ? 7.786 -2.817 -25.955 1.00 94.94 199 TYR A C 1
ATOM 1649 O O . TYR A 1 199 ? 7.041 -3.255 -25.083 1.00 94.94 199 TYR A O 1
ATOM 1657 N N . LEU A 1 200 ? 7.327 -2.522 -27.174 1.00 94.69 200 LEU A N 1
ATOM 1658 C CA . LEU A 1 200 ? 5.924 -2.729 -27.542 1.00 94.69 200 LEU A CA 1
ATOM 1659 C C . LEU A 1 200 ? 5.515 -4.206 -27.460 1.00 94.69 200 LEU A C 1
ATOM 1661 O O . LEU A 1 200 ? 4.441 -4.486 -26.939 1.00 94.69 200 LEU A O 1
ATOM 1665 N N . ASN A 1 201 ? 6.366 -5.135 -27.907 1.00 94.06 201 ASN A N 1
ATOM 1666 C CA . ASN A 1 201 ? 6.106 -6.576 -27.802 1.00 94.06 201 ASN A CA 1
ATOM 1667 C C . ASN A 1 201 ? 5.993 -7.021 -26.339 1.00 94.06 201 ASN A C 1
ATOM 1669 O O . ASN A 1 201 ? 5.053 -7.712 -25.966 1.00 94.06 201 ASN A O 1
ATOM 1673 N N . VAL A 1 202 ? 6.928 -6.576 -25.497 1.00 94.06 202 VAL A N 1
ATOM 1674 C CA . VAL A 1 202 ? 6.955 -6.882 -24.064 1.00 94.06 202 VAL A CA 1
ATOM 1675 C C . VAL A 1 202 ? 5.707 -6.352 -23.355 1.00 94.06 202 VAL A C 1
ATOM 1677 O O . VAL A 1 202 ? 5.139 -7.062 -22.523 1.00 94.06 202 VAL A O 1
ATOM 1680 N N . LEU A 1 203 ? 5.261 -5.138 -23.694 1.00 93.19 203 LEU A N 1
ATOM 1681 C CA . LEU A 1 203 ? 4.009 -4.584 -23.180 1.00 93.19 203 LEU A CA 1
ATOM 1682 C C . LEU A 1 203 ? 2.803 -5.380 -23.691 1.00 93.19 203 LEU A C 1
ATOM 1684 O O . LEU A 1 203 ? 1.929 -5.719 -22.908 1.00 93.19 203 LEU A O 1
ATOM 1688 N N . ASP A 1 204 ? 2.733 -5.706 -24.978 1.00 90.44 204 ASP A N 1
ATOM 1689 C CA . ASP A 1 204 ? 1.599 -6.449 -25.536 1.00 90.44 204 ASP A CA 1
ATOM 1690 C C . ASP A 1 204 ? 1.473 -7.851 -24.912 1.00 90.44 204 ASP A C 1
ATOM 1692 O O . ASP A 1 204 ? 0.397 -8.233 -24.451 1.00 90.44 204 ASP A O 1
ATOM 1696 N N . ASP A 1 205 ? 2.585 -8.576 -24.774 1.00 89.25 205 ASP A N 1
ATOM 1697 C CA . ASP A 1 205 ? 2.637 -9.880 -24.105 1.00 89.25 205 ASP A CA 1
ATOM 1698 C C . ASP A 1 205 ? 2.132 -9.820 -22.658 1.00 89.25 205 ASP A C 1
ATOM 1700 O O . ASP A 1 205 ? 1.426 -10.724 -22.211 1.00 89.25 205 ASP A O 1
ATOM 1704 N N . ALA A 1 206 ? 2.487 -8.761 -21.924 1.00 86.69 206 ALA A N 1
ATOM 1705 C CA . ALA A 1 206 ? 2.089 -8.599 -20.530 1.00 86.69 206 ALA A CA 1
ATOM 1706 C C . ALA A 1 206 ? 0.581 -8.322 -20.365 1.00 86.69 206 ALA A C 1
ATOM 1708 O O . ALA A 1 206 ? 0.013 -8.678 -19.334 1.00 86.69 206 ALA A O 1
ATOM 1709 N N . TYR A 1 207 ? -0.083 -7.722 -21.363 1.00 82.12 207 TYR A N 1
ATOM 1710 C CA . TYR A 1 207 ? -1.488 -7.287 -21.254 1.00 82.12 207 TYR A CA 1
ATOM 1711 C C . TYR A 1 207 ? -2.493 -8.088 -22.069 1.00 82.12 207 TYR A C 1
ATOM 1713 O O . TYR A 1 207 ? -3.691 -8.014 -21.782 1.00 82.12 207 TYR A O 1
ATOM 1721 N N . ARG A 1 208 ? -2.049 -8.873 -23.054 1.00 75.25 208 ARG A N 1
ATOM 1722 C CA . ARG A 1 208 ? -2.924 -9.774 -23.819 1.00 75.25 208 ARG A CA 1
ATOM 1723 C C . ARG A 1 208 ? -3.795 -10.678 -22.936 1.00 75.25 208 ARG A C 1
ATOM 1725 O O . ARG A 1 208 ? -4.994 -10.727 -23.204 1.00 75.25 208 ARG A O 1
ATOM 1732 N N . PRO A 1 209 ? -3.273 -11.341 -21.881 1.00 70.50 209 PRO A N 1
ATOM 1733 C CA . PRO A 1 209 ? -4.096 -12.201 -21.028 1.00 70.50 209 PRO A CA 1
ATOM 1734 C C . PRO A 1 209 ? -5.230 -11.437 -20.332 1.00 70.50 209 PRO A C 1
ATOM 1736 O O . PRO A 1 209 ? -6.361 -11.907 -20.294 1.00 70.50 209 PRO A O 1
ATOM 1739 N N . THR A 1 210 ? -4.953 -10.226 -19.844 1.00 62.81 210 THR A N 1
ATOM 1740 C CA . THR A 1 210 ? -5.932 -9.374 -19.151 1.00 62.81 210 THR A CA 1
ATOM 1741 C C . THR A 1 210 ? -7.054 -8.908 -20.077 1.00 62.81 210 THR A C 1
ATOM 1743 O O . THR A 1 210 ? -8.190 -8.749 -19.641 1.00 62.81 210 THR A O 1
ATOM 1746 N N . LYS A 1 211 ? -6.747 -8.700 -21.364 1.00 59.41 211 LYS A N 1
ATOM 1747 C CA . LYS A 1 211 ? -7.731 -8.317 -22.383 1.00 59.41 211 LYS A CA 1
ATOM 1748 C C . LYS A 1 211 ? -8.747 -9.426 -22.655 1.00 59.41 211 LYS A C 1
ATOM 1750 O O . LYS A 1 211 ? -9.931 -9.141 -22.728 1.00 59.41 211 LYS A O 1
ATOM 1755 N N . ILE A 1 212 ? -8.274 -10.669 -22.752 1.00 58.94 212 ILE A N 1
ATOM 1756 C CA . ILE A 1 212 ? -9.125 -11.839 -23.012 1.00 58.94 212 ILE A CA 1
ATOM 1757 C C . ILE A 1 212 ? -10.101 -12.058 -21.849 1.00 58.94 212 ILE A C 1
ATOM 1759 O O . ILE A 1 212 ? -11.282 -12.262 -22.081 1.00 58.94 212 ILE A O 1
ATOM 1763 N N . VAL A 1 213 ? -9.635 -11.929 -20.602 1.00 59.31 213 VAL A N 1
ATOM 1764 C CA . VAL A 1 213 ? -10.498 -12.066 -19.413 1.00 59.31 213 VAL A CA 1
ATOM 1765 C C . VAL A 1 213 ? -11.564 -10.967 -19.352 1.00 59.31 213 VAL A C 1
ATOM 1767 O O . VAL A 1 213 ? -12.714 -11.253 -19.045 1.00 59.31 213 VAL A O 1
ATOM 1770 N N . ALA A 1 214 ? -11.214 -9.719 -19.681 1.00 55.22 214 ALA A N 1
ATOM 1771 C CA . ALA A 1 214 ? -12.186 -8.624 -19.712 1.00 55.22 214 ALA A CA 1
ATOM 1772 C C . ALA A 1 214 ? -13.249 -8.797 -20.815 1.00 55.22 214 ALA A C 1
ATOM 1774 O O . ALA A 1 214 ? -14.390 -8.407 -20.615 1.00 55.22 214 ALA A O 1
ATOM 1775 N N . GLU A 1 215 ? -12.891 -9.397 -21.955 1.00 49.69 215 GLU A N 1
ATOM 1776 C CA . GLU A 1 215 ? -13.825 -9.705 -23.052 1.00 49.69 215 GLU A CA 1
ATOM 1777 C C . GLU A 1 215 ? -14.737 -10.915 -22.754 1.00 49.69 215 GLU A C 1
ATOM 1779 O O . GLU A 1 215 ? -15.752 -11.083 -23.421 1.00 49.69 215 GLU A O 1
ATOM 1784 N N . GLU A 1 216 ? -14.393 -11.755 -21.771 1.00 48.88 216 GLU A N 1
ATOM 1785 C CA . GLU A 1 216 ? -15.213 -12.891 -21.315 1.00 48.88 216 GLU A CA 1
ATOM 1786 C C . GLU A 1 216 ? -16.169 -12.528 -20.157 1.00 48.88 216 GLU A C 1
ATOM 1788 O O . GLU A 1 216 ? -17.114 -13.275 -19.891 1.00 48.88 216 GLU A O 1
ATOM 1793 N N . GLU A 1 217 ? -15.930 -11.408 -19.463 1.00 46.19 217 GLU A N 1
ATOM 1794 C CA . GLU A 1 217 ? -16.764 -10.904 -18.355 1.00 46.19 217 GLU A CA 1
ATOM 1795 C C . GLU A 1 217 ? -17.812 -9.848 -18.782 1.00 46.19 217 GLU A C 1
ATOM 1797 O O . GLU A 1 217 ? -18.673 -9.501 -17.965 1.00 46.19 217 GLU A O 1
ATOM 1802 N N . ASP A 1 218 ? -17.771 -9.383 -20.039 1.00 39.03 218 ASP A N 1
ATOM 1803 C CA . ASP A 1 218 ? -18.760 -8.496 -20.691 1.00 39.03 218 ASP A CA 1
ATOM 1804 C C . ASP A 1 218 ? -19.793 -9.282 -21.534 1.00 39.03 218 ASP A C 1
ATOM 1806 O O . ASP A 1 218 ? -20.980 -8.868 -21.558 1.00 39.03 218 ASP A O 1
#

Mean predicted aligned error: 6.71 Å